Protein AF-A0A7V3U662-F1 (afdb_monomer)

Radius of gyration: 18.19 Å; Cα contacts (8 Å, |Δi|>4): 392; chains: 1; bounding box: 57×34×37 Å

Foldseek 3Di:
DFKDAWAWFWFDDCDLFNPDHTDIDTDHIDDDDQFAQFLQLLVVVCVVPVDDRAPCCVPPLQRDRQWHHPNAALVRQQVSQVVVVHGFAASRRLRCQQEPRPPALGQQGPDDDPVQADQPQDHADGRPPRCSRAHPRNRHRQAARDWAWGPDWDQPQLQDADDEASACVCDDPVNVVVSVVQCVVVVNGHDPVPDDDSDDPDGGDHGDTDTHIYYRHHPD

Mean predicted aligned error: 11.35 Å

Sequence (220 aa):
MAYVPGGEATLGYVYYTGLYGPMPYQVDDFWIDKFEVTNAEYAEFVKATGHAPAAFAEEDELNQPDQPVTGVFHEDAIAYCAWKGKRLPTEVEWEKAARGTDGRIYPWGNDEDLTRAHIKGDAPVSIAAYEGDISPYGVRGMAGNVSEWVADTRVAKGGRCVDGGADARKQTPEMMRILTELKALNGGVLPEACLPPEIDPNPHIKGEPCAYIKGNSWNG

Structure (mmCIF, N/CA/C/O backbone):
data_AF-A0A7V3U662-F1
#
_entry.id   AF-A0A7V3U662-F1
#
loop_
_atom_site.group_PDB
_atom_site.id
_atom_site.type_symbol
_atom_site.label_atom_id
_atom_site.label_alt_id
_atom_site.label_comp_id
_atom_site.label_asym_id
_atom_site.label_entity_id
_atom_site.label_seq_id
_atom_site.pdbx_PDB_ins_code
_atom_site.Cartn_x
_atom_site.Cartn_y
_atom_site.Cartn_z
_atom_site.occupancy
_atom_site.B_iso_or_equiv
_atom_site.auth_seq_id
_atom_site.auth_comp_id
_atom_site.auth_asym_id
_atom_site.auth_atom_id
_atom_site.pdbx_PDB_model_num
ATOM 1 N N . MET A 1 1 ? -8.955 1.071 -5.906 1.00 92.75 1 MET A N 1
ATOM 2 C CA . MET A 1 1 ? -8.189 -0.080 -6.422 1.00 92.75 1 MET A CA 1
ATOM 3 C C . MET A 1 1 ? -7.679 0.158 -7.841 1.00 92.75 1 MET A C 1
ATOM 5 O O . MET A 1 1 ? -8.328 0.871 -8.606 1.00 92.75 1 MET A O 1
ATOM 9 N N . ALA A 1 2 ? -6.519 -0.408 -8.161 1.00 96.75 2 ALA A N 1
ATOM 10 C CA . ALA A 1 2 ? -5.905 -0.527 -9.478 1.00 96.75 2 ALA A CA 1
ATOM 11 C C . ALA A 1 2 ? -5.928 -1.998 -9.917 1.00 96.75 2 ALA A C 1
ATOM 13 O O . ALA A 1 2 ? -5.767 -2.888 -9.082 1.00 96.75 2 ALA A O 1
ATOM 14 N N . TYR A 1 3 ? -6.158 -2.239 -11.207 1.00 98.12 3 TYR A N 1
ATOM 15 C CA . TYR A 1 3 ? -6.094 -3.575 -11.795 1.00 98.12 3 TYR A CA 1
ATOM 16 C C . TYR A 1 3 ? -4.657 -3.878 -12.204 1.00 98.12 3 TYR A C 1
ATOM 18 O O . TYR A 1 3 ? -4.037 -3.071 -12.901 1.00 98.12 3 TYR A O 1
ATOM 26 N N . VAL A 1 4 ? -4.157 -5.042 -11.800 1.00 97.62 4 VAL A N 1
ATOM 27 C CA . VAL A 1 4 ? -2.859 -5.561 -12.222 1.00 97.62 4 VAL A CA 1
ATOM 28 C C . VAL A 1 4 ? -3.107 -6.836 -13.026 1.00 97.62 4 VAL A C 1
ATOM 30 O O . VAL A 1 4 ? -3.662 -7.794 -12.479 1.00 97.62 4 VAL A O 1
ATOM 33 N N . PRO A 1 5 ? -2.722 -6.869 -14.315 1.00 98.00 5 PRO A N 1
ATOM 34 C CA . PRO A 1 5 ? -2.904 -8.057 -15.129 1.00 98.00 5 PRO A CA 1
ATOM 35 C C . PRO A 1 5 ? -2.047 -9.208 -14.599 1.00 98.00 5 PRO A C 1
ATOM 37 O O . PRO A 1 5 ? -0.902 -9.014 -14.173 1.00 98.00 5 PRO A O 1
ATOM 40 N N . GLY A 1 6 ? -2.597 -10.413 -14.667 1.00 93.06 6 GLY A N 1
ATOM 41 C CA . GLY A 1 6 ? -1.923 -11.658 -14.344 1.00 93.06 6 GLY A CA 1
ATOM 42 C C . GLY A 1 6 ? -0.743 -11.950 -15.271 1.00 93.06 6 GLY A C 1
ATOM 43 O O . GLY A 1 6 ? -0.365 -11.157 -16.137 1.00 93.06 6 GLY A O 1
ATOM 44 N N . GLY A 1 7 ? -0.095 -13.084 -15.045 1.00 91.56 7 GLY A N 1
ATOM 45 C CA . GLY A 1 7 ? 1.097 -13.516 -15.767 1.00 91.56 7 GLY A CA 1
ATOM 46 C C . GLY A 1 7 ? 2.383 -13.260 -14.988 1.00 91.56 7 GLY A C 1
ATOM 47 O O . GLY A 1 7 ? 2.383 -13.220 -13.754 1.00 91.56 7 GLY A O 1
ATOM 48 N N . GLU A 1 8 ? 3.476 -13.053 -15.718 1.00 88.94 8 GLU A N 1
ATOM 49 C CA . GLU A 1 8 ? 4.829 -12.994 -15.162 1.00 88.94 8 GLU A CA 1
ATOM 50 C C . GLU A 1 8 ? 4.971 -11.958 -14.042 1.00 88.94 8 GLU A C 1
ATOM 52 O O . GLU A 1 8 ? 4.442 -10.845 -14.104 1.00 88.94 8 GLU A O 1
ATOM 57 N N . ALA A 1 9 ? 5.694 -12.360 -13.004 1.00 80.50 9 ALA A N 1
ATOM 58 C CA . ALA A 1 9 ? 6.105 -11.535 -11.886 1.00 80.50 9 ALA A CA 1
ATOM 59 C C . ALA A 1 9 ? 7.538 -11.912 -11.509 1.00 80.50 9 ALA A C 1
ATOM 61 O O . ALA A 1 9 ? 7.939 -13.068 -11.646 1.00 80.50 9 ALA A O 1
ATOM 62 N N . THR A 1 10 ? 8.297 -10.948 -11.009 1.00 73.62 10 THR A N 1
ATOM 63 C CA . THR A 1 10 ? 9.640 -11.199 -10.489 1.00 73.62 10 THR A CA 1
ATOM 64 C C . THR A 1 10 ?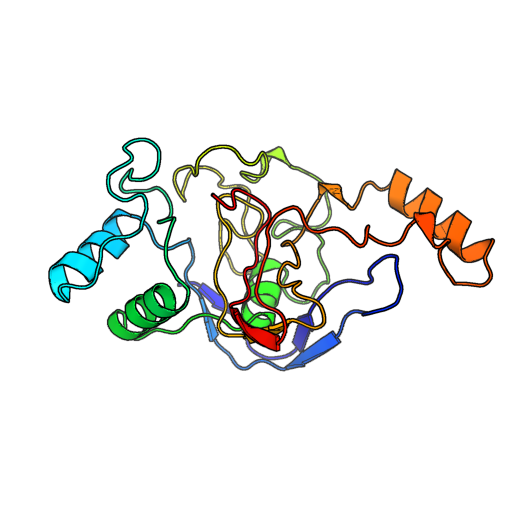 9.689 -10.692 -9.065 1.00 73.62 10 THR A C 1
ATOM 66 O O . THR A 1 10 ? 9.371 -9.530 -8.826 1.00 73.62 10 THR A O 1
ATOM 69 N N . LEU A 1 11 ? 10.080 -11.566 -8.139 1.00 71.06 11 LEU A N 1
ATOM 70 C CA . LEU A 1 11 ? 10.349 -11.180 -6.764 1.00 71.06 11 LEU A CA 1
ATOM 71 C C . LEU A 1 11 ? 11.844 -10.957 -6.565 1.00 71.06 11 LEU A C 1
ATOM 73 O O . LEU A 1 11 ? 12.667 -11.815 -6.907 1.00 71.06 11 LEU A O 1
ATOM 77 N N . GLY A 1 12 ? 12.169 -9.827 -5.950 1.00 62.44 12 GLY A N 1
ATOM 78 C CA . GLY A 1 12 ? 13.522 -9.444 -5.620 1.00 62.44 12 GLY A CA 1
ATOM 79 C C . GLY A 1 12 ? 14.302 -8.900 -6.812 1.00 62.44 12 GLY A C 1
ATOM 80 O O . GLY A 1 12 ? 13.859 -8.807 -7.960 1.00 62.44 12 GLY A O 1
ATOM 81 N N . TYR A 1 13 ? 15.534 -8.523 -6.513 1.00 54.56 13 TYR A N 1
ATOM 82 C CA . TYR A 1 13 ? 16.522 -8.101 -7.490 1.00 54.56 13 TYR A CA 1
ATOM 83 C C . TYR A 1 13 ? 17.809 -8.884 -7.254 1.00 54.56 13 TYR A C 1
ATOM 85 O O . TYR A 1 13 ? 17.963 -9.533 -6.219 1.00 54.56 13 TYR A O 1
ATOM 93 N N . VAL A 1 14 ? 18.751 -8.836 -8.199 1.00 43.09 14 VAL A N 1
ATOM 94 C CA . VAL A 1 14 ? 20.079 -9.417 -7.973 1.00 43.09 14 VAL A CA 1
ATOM 95 C C . VAL A 1 14 ? 20.754 -8.634 -6.845 1.00 43.09 14 VAL A C 1
ATOM 97 O O . VAL A 1 14 ? 21.341 -7.578 -7.071 1.00 43.09 14 VAL A O 1
ATOM 100 N N . TYR A 1 15 ? 20.666 -9.149 -5.619 1.00 39.31 15 TYR A N 1
ATOM 101 C CA . TYR A 1 15 ? 21.423 -8.626 -4.493 1.00 39.31 15 TYR A CA 1
ATOM 102 C C . TYR A 1 15 ? 22.916 -8.893 -4.703 1.00 39.31 15 TYR A C 1
ATOM 104 O O . TYR A 1 15 ? 23.334 -9.953 -5.182 1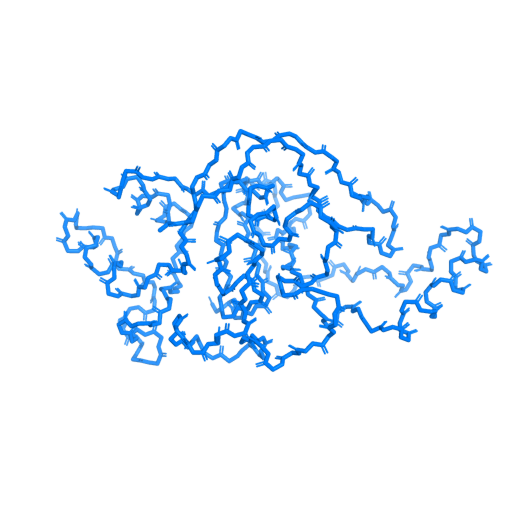.00 39.31 15 TYR A O 1
ATOM 112 N N . TYR A 1 16 ? 23.728 -7.939 -4.255 1.00 34.41 16 TYR A N 1
ATOM 113 C CA . TYR A 1 16 ? 25.189 -7.984 -4.217 1.00 34.41 16 TYR A CA 1
ATOM 114 C C . TYR A 1 16 ? 25.765 -9.310 -3.683 1.00 34.41 16 TYR A C 1
ATOM 116 O O . TYR A 1 16 ? 26.796 -9.774 -4.165 1.00 34.41 16 TYR A O 1
ATOM 124 N N . THR A 1 17 ? 25.069 -9.986 -2.767 1.00 36.56 17 THR A N 1
ATOM 125 C CA . THR A 1 17 ? 25.530 -11.230 -2.135 1.00 36.56 17 THR A CA 1
ATOM 126 C C . THR A 1 17 ? 25.358 -12.490 -2.989 1.00 36.56 17 THR A C 1
ATOM 128 O O . THR A 1 17 ? 25.899 -13.531 -2.628 1.00 36.56 17 THR A O 1
ATOM 131 N N . GLY A 1 18 ? 24.613 -12.443 -4.104 1.00 36.09 18 GLY A N 1
ATOM 132 C CA . GLY A 1 18 ? 24.331 -13.628 -4.929 1.00 36.09 18 GLY A CA 1
ATOM 133 C C . GLY A 1 18 ? 23.537 -14.735 -4.217 1.00 36.09 18 GLY A C 1
ATOM 134 O O . GLY A 1 18 ? 23.406 -15.823 -4.768 1.00 36.09 18 GLY A O 1
ATOM 135 N N . LEU A 1 19 ? 23.016 -14.475 -3.010 1.00 37.44 19 LEU A N 1
ATOM 136 C CA . LEU A 1 19 ? 22.290 -15.464 -2.205 1.00 37.44 19 LEU A CA 1
ATOM 137 C C . LEU A 1 19 ? 20.841 -15.662 -2.671 1.00 37.44 19 LEU A C 1
ATOM 139 O O . LEU A 1 19 ? 20.316 -16.761 -2.532 1.00 37.44 19 LEU A O 1
ATOM 143 N N . TYR A 1 20 ? 20.222 -14.634 -3.260 1.00 43.25 20 TYR A N 1
ATOM 144 C CA . TYR A 1 20 ? 18.891 -14.704 -3.865 1.00 43.25 20 TYR A CA 1
ATOM 145 C C . TYR A 1 20 ? 18.885 -13.826 -5.124 1.00 43.25 20 TYR A C 1
ATOM 147 O O . TYR A 1 20 ? 19.119 -12.620 -5.050 1.00 43.25 20 TYR A O 1
ATOM 155 N N . GLY A 1 21 ? 18.731 -14.453 -6.291 1.00 51.16 21 GLY A N 1
ATOM 156 C CA . GLY A 1 21 ? 18.521 -13.760 -7.565 1.00 51.16 21 GLY A CA 1
ATOM 157 C C . GLY A 1 21 ? 17.036 -13.462 -7.798 1.00 51.16 21 GLY A C 1
ATOM 158 O O . GLY A 1 21 ? 16.209 -13.928 -7.014 1.00 51.16 21 GLY A O 1
ATOM 159 N N . PRO A 1 22 ? 16.687 -12.726 -8.871 1.00 63.91 22 PRO A N 1
ATOM 160 C CA . PRO A 1 22 ? 15.299 -12.515 -9.266 1.00 63.91 22 PRO A CA 1
ATOM 161 C C . PRO A 1 22 ? 14.600 -13.867 -9.390 1.00 63.91 22 PRO A C 1
ATOM 163 O O . PRO A 1 22 ? 15.023 -14.728 -10.166 1.00 63.91 22 PRO A O 1
ATOM 166 N N . MET A 1 23 ? 13.559 -14.061 -8.587 1.00 63.59 23 MET A N 1
ATOM 167 C CA . MET A 1 23 ? 12.791 -15.297 -8.578 1.00 63.59 23 MET A CA 1
ATOM 168 C C . MET A 1 23 ? 11.559 -15.109 -9.464 1.00 63.59 23 MET A C 1
ATOM 170 O O . MET A 1 23 ? 10.747 -14.226 -9.178 1.00 63.59 23 MET A O 1
ATOM 174 N N . PRO A 1 24 ? 11.417 -15.886 -10.552 1.00 76.44 24 PRO A N 1
ATOM 175 C CA . PRO A 1 24 ? 10.262 -15.782 -11.427 1.00 76.44 24 PRO A CA 1
ATOM 176 C C . PRO A 1 24 ? 9.039 -16.435 -10.778 1.00 76.44 24 PRO A C 1
ATOM 178 O O . PRO A 1 24 ? 9.114 -17.539 -10.238 1.00 76.44 24 PRO A O 1
ATOM 181 N N . TYR A 1 25 ? 7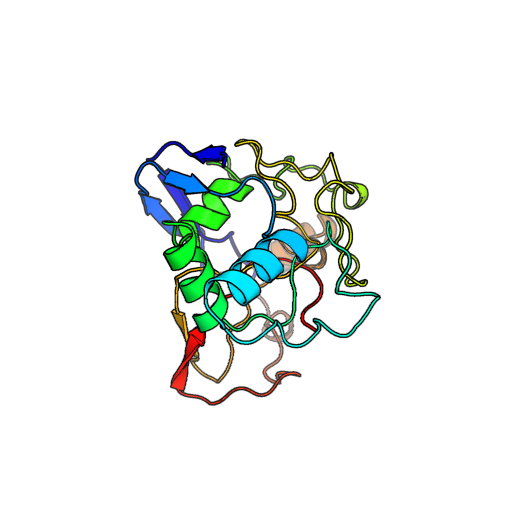.898 -15.771 -10.900 1.00 80.50 25 TYR A N 1
ATOM 182 C CA . TYR A 1 25 ? 6.592 -16.235 -10.453 1.00 80.50 25 TYR A CA 1
ATOM 183 C C . TYR A 1 25 ? 5.543 -16.008 -11.545 1.00 80.50 25 TYR A C 1
ATOM 185 O O . TYR A 1 25 ? 5.736 -15.243 -12.492 1.00 80.50 25 TYR A O 1
ATOM 193 N N . GLN A 1 26 ? 4.408 -16.682 -11.390 1.00 84.56 26 GLN A N 1
ATOM 194 C CA . GLN A 1 26 ? 3.176 -16.396 -12.114 1.00 84.56 26 GLN A CA 1
ATOM 195 C C . GLN A 1 26 ? 2.132 -16.001 -11.078 1.00 84.56 26 GLN A C 1
ATOM 197 O O . GLN A 1 26 ? 1.988 -16.689 -10.067 1.00 84.56 26 GLN A O 1
ATOM 202 N N . VAL A 1 27 ? 1.434 -14.900 -11.323 1.00 86.12 27 VAL A N 1
ATOM 203 C CA . VAL A 1 27 ? 0.310 -14.457 -10.490 1.00 86.12 27 VAL A CA 1
ATOM 204 C C . VAL A 1 27 ? -0.940 -14.351 -11.350 1.00 86.12 27 VAL A C 1
ATOM 206 O O . VAL A 1 27 ? -0.845 -14.040 -12.539 1.00 86.12 27 VAL A O 1
ATOM 209 N N . ASP A 1 28 ? -2.103 -14.601 -10.762 1.00 94.06 28 ASP A N 1
ATOM 210 C CA . ASP A 1 28 ? -3.382 -14.352 -11.425 1.00 94.06 28 ASP A CA 1
ATOM 211 C C . ASP A 1 28 ? -3.640 -12.845 -11.572 1.00 94.06 28 ASP A C 1
ATOM 213 O O . ASP A 1 28 ? -2.893 -12.007 -11.065 1.00 94.06 28 ASP A O 1
ATOM 217 N N . ASP A 1 29 ? -4.707 -12.494 -12.284 1.00 97.00 29 ASP A N 1
ATOM 218 C CA . ASP A 1 29 ? -5.256 -11.142 -12.249 1.00 97.00 29 ASP A CA 1
ATOM 219 C C . ASP A 1 29 ? -5.636 -10.754 -10.816 1.00 97.00 29 ASP A C 1
ATOM 221 O O . ASP A 1 29 ? -6.314 -11.511 -10.115 1.00 97.00 29 ASP A O 1
ATOM 225 N N . PHE A 1 30 ? -5.276 -9.544 -10.394 1.00 97.12 30 PHE A N 1
ATOM 226 C CA . PHE A 1 30 ? -5.668 -9.050 -9.079 1.00 97.12 30 PHE A CA 1
ATOM 227 C C . PHE A 1 30 ? -5.942 -7.549 -9.072 1.00 97.12 30 PHE A C 1
ATOM 229 O O . PHE A 1 30 ? -5.618 -6.799 -9.996 1.00 97.12 30 PHE A O 1
ATOM 236 N N . TRP A 1 31 ? -6.583 -7.121 -7.990 1.00 98.31 31 TRP A N 1
ATOM 237 C CA . TRP A 1 31 ? -6.788 -5.720 -7.667 1.00 98.31 31 TRP A CA 1
ATOM 238 C C . TRP A 1 31 ? -6.021 -5.397 -6.392 1.00 98.31 31 TRP A C 1
ATOM 240 O O . TRP A 1 31 ? -6.054 -6.172 -5.439 1.00 98.31 31 TRP A O 1
ATOM 250 N N . ILE A 1 32 ? -5.373 -4.241 -6.371 1.00 97.50 32 ILE A N 1
ATOM 251 C CA . ILE A 1 32 ? -4.696 -3.693 -5.192 1.00 97.50 32 ILE A CA 1
ATOM 252 C C . ILE A 1 32 ? -5.214 -2.280 -4.936 1.00 97.50 32 ILE A C 1
ATOM 254 O O . ILE A 1 32 ? -5.695 -1.622 -5.864 1.00 97.50 32 ILE A O 1
ATOM 258 N N . ASP A 1 33 ? -5.203 -1.800 -3.695 1.00 97.50 33 ASP A N 1
ATOM 259 C CA . ASP A 1 33 ? -5.577 -0.410 -3.436 1.00 97.50 33 ASP A CA 1
ATOM 260 C C . ASP A 1 33 ? -4.610 0.567 -4.117 1.00 97.50 33 ASP A C 1
ATOM 262 O O . ASP A 1 33 ? -3.476 0.233 -4.431 1.00 97.50 33 ASP A O 1
ATOM 266 N N . LYS A 1 34 ? -5.118 1.754 -4.478 1.00 96.56 34 LYS A N 1
ATOM 267 C CA . LYS A 1 34 ? -4.301 2.766 -5.181 1.00 96.56 34 LYS A CA 1
ATOM 268 C C . LYS A 1 34 ? -3.387 3.537 -4.232 1.00 96.56 34 LYS A C 1
ATOM 270 O O . LYS A 1 34 ? -2.468 4.192 -4.707 1.00 96.56 34 LYS A O 1
ATOM 275 N N . PHE A 1 35 ? -3.727 3.500 -2.956 1.00 96.44 35 PHE A N 1
ATOM 276 C CA . PHE A 1 35 ? -3.127 4.223 -1.854 1.00 96.44 35 PHE A CA 1
ATOM 277 C C . PHE A 1 35 ? -3.154 3.299 -0.644 1.00 96.44 35 PHE A C 1
ATOM 279 O O 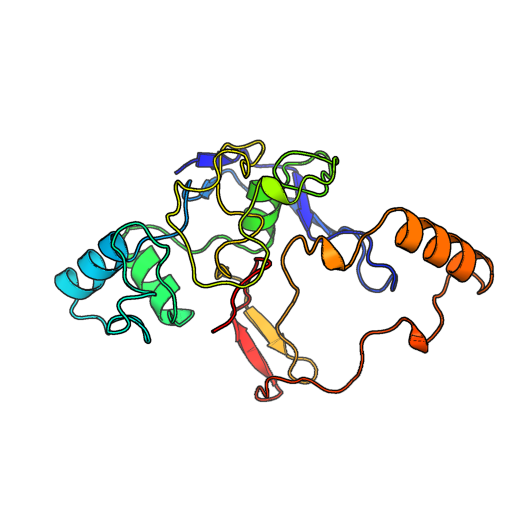. PHE A 1 35 ? -3.971 2.372 -0.594 1.00 96.44 35 PHE A O 1
ATOM 286 N N . GLU A 1 36 ? -2.308 3.597 0.325 1.00 95.88 36 GLU A N 1
ATOM 287 C CA . GLU A 1 36 ? -2.357 3.014 1.653 1.00 95.88 36 GLU A CA 1
ATOM 288 C C . GLU A 1 36 ? -3.707 3.316 2.330 1.00 95.88 36 GLU A C 1
ATOM 290 O O . GLU A 1 36 ? -4.366 4.320 2.039 1.00 95.88 36 GLU A O 1
ATOM 295 N N . VAL A 1 37 ? -4.119 2.441 3.251 1.00 97.56 37 VAL A N 1
ATOM 296 C CA . VAL A 1 37 ? -5.334 2.644 4.053 1.00 97.56 37 VAL A CA 1
ATOM 297 C C . VAL A 1 37 ? -5.144 3.866 4.941 1.00 97.56 37 VAL A C 1
ATOM 299 O O . VAL A 1 37 ? -4.151 3.948 5.664 1.00 97.56 37 VAL A O 1
ATOM 302 N N . THR A 1 38 ? -6.095 4.797 4.929 1.00 98.25 38 THR A N 1
ATOM 303 C CA . THR A 1 38 ? -5.971 6.017 5.737 1.00 98.25 38 THR A CA 1
ATOM 304 C C . THR A 1 38 ? -6.468 5.841 7.168 1.00 98.25 38 THR A C 1
ATOM 306 O O . THR A 1 38 ? -7.276 4.955 7.469 1.00 98.25 38 THR A O 1
ATOM 309 N N . ASN A 1 39 ? -6.059 6.751 8.054 1.00 98.12 39 ASN A N 1
ATOM 310 C CA . ASN A 1 39 ? -6.611 6.842 9.408 1.00 98.12 39 ASN A CA 1
ATOM 311 C C . ASN A 1 39 ? -8.138 6.987 9.408 1.00 98.12 39 ASN A C 1
ATOM 313 O O . ASN A 1 39 ? -8.820 6.333 10.198 1.00 98.12 39 ASN A O 1
ATOM 317 N N . ALA A 1 40 ? -8.704 7.788 8.495 1.00 98.44 40 ALA A N 1
ATOM 318 C CA . ALA A 1 40 ? -10.156 7.931 8.385 1.00 98.44 40 ALA A CA 1
ATOM 319 C C . ALA A 1 40 ? -10.840 6.604 8.025 1.00 98.44 40 ALA A C 1
ATOM 321 O O . ALA A 1 40 ? -11.843 6.236 8.637 1.00 98.44 40 ALA A O 1
ATOM 322 N N . GLU A 1 41 ? -10.287 5.861 7.065 1.00 98.50 41 GLU A N 1
ATOM 323 C CA . GLU A 1 41 ? -10.832 4.570 6.647 1.00 98.50 41 GLU A CA 1
ATOM 324 C C . GLU A 1 41 ? -10.712 3.506 7.745 1.00 98.50 41 GLU A C 1
ATOM 326 O O . GLU A 1 41 ? -11.635 2.709 7.939 1.00 98.50 41 GLU A O 1
ATOM 331 N N . TYR A 1 42 ? -9.596 3.482 8.477 1.00 98.06 42 TYR A N 1
ATOM 332 C CA . TYR A 1 42 ? -9.409 2.567 9.602 1.00 98.06 42 TYR A CA 1
ATOM 333 C C . TYR A 1 42 ? -10.316 2.930 10.791 1.00 98.06 42 TYR A C 1
ATOM 335 O O . TYR A 1 42 ? -10.882 2.048 11.438 1.00 98.06 42 TYR A O 1
ATOM 343 N N . ALA A 1 43 ? -10.564 4.219 11.036 1.00 98.06 43 ALA A N 1
ATOM 344 C CA . ALA A 1 43 ? -11.519 4.669 12.048 1.00 98.06 43 ALA A CA 1
ATOM 345 C C . ALA A 1 43 ? -12.962 4.225 11.736 1.00 98.06 43 ALA A C 1
ATOM 347 O O . ALA A 1 43 ? -13.718 3.888 12.653 1.00 98.06 43 ALA A O 1
ATOM 348 N N . GLU A 1 44 ? -13.360 4.165 10.457 1.00 98.62 44 GLU A N 1
ATOM 349 C CA . GLU A 1 44 ? -14.648 3.574 10.063 1.00 98.62 44 GLU A CA 1
ATOM 350 C C . GLU A 1 44 ? -14.737 2.094 10.444 1.00 98.62 44 GLU A C 1
ATOM 352 O O . GLU A 1 44 ? -15.773 1.656 10.946 1.00 98.62 44 GLU A O 1
ATOM 357 N N . PHE A 1 45 ? -13.658 1.337 10.221 1.00 98.50 45 PHE A N 1
ATOM 358 C CA . PHE A 1 45 ? -13.567 -0.071 10.600 1.00 98.50 45 PHE A CA 1
ATOM 359 C C . PHE A 1 45 ? -13.735 -0.241 12.110 1.00 98.50 45 PHE A C 1
ATOM 361 O O . PHE A 1 45 ? -14.645 -0.951 12.536 1.00 98.50 45 PHE A O 1
ATOM 368 N N . VAL A 1 46 ? -12.936 0.473 12.907 1.00 98.31 46 VAL A N 1
ATOM 369 C CA . VAL A 1 46 ? -13.002 0.467 14.379 1.00 98.31 46 VAL A CA 1
ATOM 370 C C . VAL A 1 46 ? -14.419 0.770 14.861 1.00 98.31 46 VAL A C 1
ATOM 372 O O . VAL A 1 46 ? -14.991 0.030 15.662 1.00 98.31 46 VAL A O 1
ATOM 375 N N . LYS A 1 47 ? -15.040 1.820 14.315 1.00 98.44 47 LYS A N 1
ATOM 376 C CA . LYS A 1 47 ? -16.405 2.219 14.672 1.00 98.44 47 LYS A CA 1
ATOM 377 C C . LYS A 1 47 ? -17.451 1.167 14.293 1.00 98.44 47 LYS A C 1
ATOM 379 O O . LYS A 1 47 ? -18.426 0.996 15.023 1.00 98.44 47 LYS A O 1
ATOM 384 N N . ALA A 1 48 ? -17.296 0.509 13.146 1.00 98.50 48 ALA A N 1
ATOM 385 C CA . ALA A 1 48 ? -18.270 -0.449 12.631 1.00 98.50 48 ALA A CA 1
ATOM 386 C C . ALA A 1 48 ? -18.200 -1.814 13.329 1.00 98.50 48 ALA A C 1
ATOM 388 O O . ALA A 1 48 ? -19.222 -2.491 13.437 1.00 98.50 48 ALA A O 1
ATOM 389 N N . THR A 1 49 ? -17.013 -2.230 13.772 1.00 98.06 49 THR A N 1
ATOM 390 C CA . THR A 1 49 ? -16.768 -3.590 14.278 1.00 98.06 49 THR A CA 1
ATOM 391 C C . THR A 1 49 ? -16.501 -3.643 15.780 1.00 98.06 49 THR A C 1
ATOM 393 O O . THR A 1 49 ? -16.638 -4.708 16.378 1.00 98.06 49 THR A O 1
ATOM 396 N N . GLY A 1 50 ? -16.143 -2.514 16.400 1.00 97.62 50 GLY A N 1
ATOM 397 C CA . GLY A 1 50 ? -15.644 -2.479 17.774 1.00 97.62 50 GLY A CA 1
ATOM 398 C C . GLY A 1 50 ? -14.217 -3.021 17.916 1.00 97.62 50 GLY A C 1
ATOM 399 O O . GLY A 1 50 ? -13.814 -3.350 19.030 1.00 97.62 50 GLY A O 1
ATOM 400 N N . HIS A 1 51 ? -13.475 -3.150 16.808 1.00 96.12 51 HIS A N 1
ATOM 401 C CA . HIS A 1 51 ? -12.066 -3.554 16.815 1.00 96.12 51 HIS A CA 1
ATOM 402 C C . HIS A 1 51 ? -11.193 -2.537 17.558 1.00 96.12 51 HIS A C 1
ATOM 404 O O . HIS A 1 51 ? -11.573 -1.376 17.704 1.00 96.12 51 HIS A O 1
ATOM 410 N N . ALA A 1 52 ? -10.019 -2.962 18.028 1.00 90.12 52 ALA A N 1
ATOM 411 C CA . ALA A 1 52 ? -9.092 -2.058 18.698 1.00 90.12 52 ALA A CA 1
ATOM 412 C C . ALA A 1 52 ? -8.599 -0.954 17.736 1.00 90.12 52 ALA A C 1
ATOM 414 O O . ALA A 1 52 ? -8.354 -1.232 16.556 1.00 90.12 52 ALA A O 1
ATOM 415 N N . PRO A 1 53 ? -8.450 0.297 18.210 1.00 88.25 53 PRO A N 1
ATOM 416 C CA . PRO A 1 53 ? -7.800 1.336 17.423 1.00 88.25 53 PRO A CA 1
ATOM 417 C C . PRO A 1 53 ? -6.330 0.981 17.168 1.00 88.25 53 PRO A C 1
ATOM 419 O O . PRO A 1 53 ? -5.745 0.162 17.878 1.00 88.25 53 PRO A O 1
ATOM 422 N N . ALA A 1 54 ? -5.738 1.611 16.155 1.00 86.88 54 ALA A N 1
ATOM 423 C CA . ALA A 1 54 ? -4.310 1.482 15.892 1.00 86.88 54 ALA A CA 1
ATOM 424 C C . ALA A 1 54 ? -3.487 2.045 17.066 1.00 86.88 54 ALA A C 1
ATOM 426 O O . ALA A 1 54 ? -3.958 2.934 17.782 1.00 86.88 54 ALA A O 1
ATOM 427 N N . ALA A 1 55 ? -2.263 1.547 17.262 1.00 81.19 55 ALA A N 1
ATOM 428 C CA . ALA A 1 55 ? -1.449 1.870 18.438 1.00 81.19 55 ALA A CA 1
ATOM 429 C C . ALA A 1 55 ? -1.198 3.378 18.617 1.00 81.19 55 ALA A C 1
ATOM 431 O O . ALA A 1 55 ? -1.122 3.854 19.748 1.00 81.19 55 ALA A O 1
ATOM 432 N N . PHE A 1 56 ? -1.131 4.122 17.510 1.00 84.31 56 PHE A N 1
ATOM 433 C CA . PHE A 1 56 ? -0.829 5.555 17.483 1.00 84.31 56 PHE A CA 1
ATOM 434 C C . PHE A 1 56 ? -2.061 6.438 17.216 1.00 84.31 56 PHE A C 1
ATOM 436 O O . PHE A 1 56 ? -1.929 7.603 16.856 1.00 84.31 56 PHE A O 1
ATOM 443 N N . ALA A 1 57 ? -3.278 5.917 17.411 1.00 86.12 57 ALA A N 1
ATOM 444 C CA . ALA A 1 57 ? -4.516 6.657 17.141 1.00 86.12 57 ALA A CA 1
ATOM 445 C C . ALA A 1 57 ? -4.726 7.902 18.032 1.00 86.12 57 ALA A C 1
ATOM 447 O O . ALA A 1 57 ? -5.552 8.751 17.716 1.00 86.12 57 ALA A O 1
ATOM 448 N N . GLU A 1 58 ? -3.992 8.037 19.136 1.00 88.94 58 GLU A N 1
ATOM 449 C CA . GLU A 1 58 ? -4.054 9.221 20.009 1.00 88.94 58 GLU A CA 1
ATOM 450 C C . GLU A 1 58 ? -2.921 10.227 19.723 1.00 88.94 58 GLU A C 1
ATOM 452 O O . GLU A 1 58 ? -2.822 11.260 20.384 1.00 88.94 58 GLU A O 1
ATOM 457 N N . GLU A 1 59 ? -2.046 9.935 18.755 1.00 89.56 59 GLU A N 1
ATOM 458 C CA . GLU A 1 59 ? -0.936 10.806 18.378 1.00 89.56 59 GLU A CA 1
ATOM 459 C C . GLU A 1 59 ? -1.349 11.695 17.203 1.00 89.56 59 GLU A C 1
ATOM 461 O O . GLU A 1 59 ? -1.407 11.250 16.058 1.00 89.56 59 GLU A O 1
ATOM 466 N N . ASP A 1 60 ? -1.621 12.975 17.478 1.00 90.31 60 ASP A N 1
ATOM 467 C CA . ASP A 1 60 ? -2.099 13.935 16.470 1.00 90.31 60 ASP A CA 1
ATOM 468 C C . ASP A 1 60 ? -1.201 13.993 15.217 1.00 90.31 60 ASP A C 1
ATOM 470 O O . ASP A 1 60 ? -1.702 14.158 14.105 1.00 90.31 60 ASP A O 1
ATOM 474 N N . GLU A 1 61 ? 0.118 13.840 15.369 1.00 89.38 61 GLU A N 1
ATOM 475 C CA . GLU A 1 61 ? 1.078 13.864 14.252 1.00 89.38 61 GLU A CA 1
ATOM 476 C C . GLU A 1 61 ? 0.979 12.630 13.333 1.00 89.38 61 GLU A C 1
ATOM 478 O O . GLU A 1 61 ? 1.390 12.706 12.172 1.00 89.38 61 GLU A O 1
ATOM 483 N N . LEU A 1 62 ? 0.414 11.523 13.830 1.00 88.38 62 LEU A N 1
ATOM 484 C CA . LEU A 1 62 ? 0.295 10.234 13.138 1.00 88.38 62 LEU A CA 1
ATOM 485 C C . LEU A 1 62 ? -1.154 9.860 12.783 1.00 88.38 62 LEU A C 1
ATOM 487 O O . LEU A 1 62 ? -1.370 8.894 12.051 1.00 88.38 62 LEU A O 1
ATOM 491 N N . ASN A 1 63 ? -2.143 10.608 13.283 1.00 93.94 63 ASN A N 1
ATOM 492 C CA . ASN A 1 63 ? -3.566 10.296 13.135 1.00 93.94 63 ASN A CA 1
ATOM 493 C C . ASN A 1 63 ? -4.353 11.321 12.286 1.00 93.94 63 ASN A C 1
ATOM 495 O O . ASN A 1 63 ? -5.561 11.502 12.467 1.00 93.94 63 ASN A O 1
ATOM 499 N N . GLN A 1 64 ? -3.709 12.022 11.343 1.00 97.44 64 GLN A N 1
ATOM 500 C CA . GLN A 1 64 ? -4.451 12.896 10.425 1.00 97.44 64 GLN A CA 1
ATOM 501 C C . GLN A 1 64 ? -5.304 12.063 9.449 1.00 97.44 64 GLN A C 1
ATOM 503 O O . GLN A 1 64 ? -4.845 11.017 8.983 1.00 97.44 64 GLN A O 1
ATOM 508 N N . PRO A 1 65 ? -6.528 12.505 9.087 1.00 97.81 65 PRO A N 1
ATOM 509 C CA . PRO A 1 65 ? -7.492 11.686 8.341 1.00 97.81 65 PRO A CA 1
ATOM 510 C C . PRO A 1 65 ? -7.009 11.125 6.998 1.00 97.81 65 PRO A C 1
ATOM 512 O O . PRO A 1 65 ? -7.487 10.072 6.579 1.00 97.81 65 PRO A O 1
ATOM 515 N N . ASP A 1 66 ? -6.115 11.832 6.308 1.00 97.31 66 ASP A N 1
ATOM 516 C CA . ASP A 1 66 ? -5.587 11.486 4.986 1.00 97.31 66 ASP A CA 1
ATOM 517 C C . ASP A 1 66 ? -4.153 10.930 5.020 1.00 97.31 66 ASP A C 1
ATOM 519 O O . ASP A 1 66 ? -3.603 10.592 3.971 1.00 97.31 66 ASP A O 1
ATOM 523 N N . GLN A 1 67 ? -3.552 10.808 6.205 1.00 96.31 67 GLN A N 1
ATOM 524 C CA . GLN A 1 67 ? -2.330 10.031 6.399 1.00 96.31 67 GLN A CA 1
ATOM 525 C C . GLN A 1 67 ? -2.647 8.530 6.362 1.00 96.31 67 GLN A C 1
ATOM 527 O O . G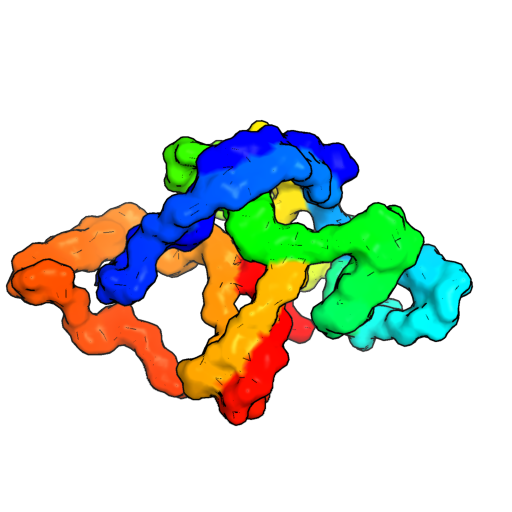LN A 1 67 ? -3.759 8.125 6.734 1.00 96.31 67 GLN A O 1
ATOM 532 N N . PRO A 1 68 ? -1.682 7.694 5.943 1.00 95.75 68 PRO A N 1
ATOM 533 C CA . PRO A 1 68 ? -1.792 6.257 6.125 1.00 95.75 68 PRO A CA 1
ATOM 534 C C . PRO A 1 68 ? -1.888 5.919 7.616 1.00 95.75 68 PRO A C 1
ATOM 536 O O . PRO A 1 68 ? -1.215 6.535 8.445 1.00 95.75 68 PRO A O 1
ATOM 539 N N . VAL A 1 69 ? -2.696 4.917 7.949 1.00 94.38 69 VAL A N 1
ATOM 540 C CA . VAL A 1 69 ? -2.754 4.398 9.316 1.00 94.38 69 VAL A CA 1
ATOM 541 C C . VAL A 1 69 ? -1.453 3.669 9.665 1.00 94.38 69 VAL A C 1
ATOM 543 O O . VAL A 1 69 ? -0.956 2.852 8.889 1.00 94.38 69 VAL A O 1
ATOM 546 N N . THR A 1 70 ? -0.901 3.947 10.845 1.00 87.06 70 THR A N 1
ATOM 547 C CA . THR A 1 70 ? 0.315 3.309 11.374 1.00 87.06 70 THR A CA 1
ATOM 548 C C . THR A 1 70 ? 0.067 2.656 12.731 1.00 87.06 70 THR A C 1
ATOM 550 O O . THR A 1 70 ? -0.970 2.866 13.354 1.00 87.06 70 THR A O 1
ATOM 553 N N . GLY A 1 71 ? 0.994 1.809 13.195 1.00 80.81 71 GLY A N 1
ATOM 554 C CA . GLY A 1 71 ? 0.819 1.081 14.459 1.00 80.81 71 GLY A CA 1
ATOM 555 C C . GLY A 1 71 ? -0.275 0.007 14.393 1.00 80.81 71 GLY A C 1
ATOM 556 O O . GLY A 1 71 ? -0.956 -0.254 15.383 1.00 80.81 71 GLY A O 1
ATOM 557 N N . VAL A 1 72 ? -0.478 -0.577 13.210 1.00 81.75 72 VAL A N 1
ATOM 558 C CA . VAL A 1 72 ? -1.441 -1.655 12.950 1.00 81.75 72 VAL A CA 1
ATOM 559 C C . VAL A 1 72 ? -0.697 -2.987 12.959 1.00 81.75 72 VAL A C 1
ATOM 561 O O . VAL A 1 72 ? 0.293 -3.137 12.238 1.00 81.75 72 VAL A O 1
ATOM 564 N N . PHE A 1 73 ? -1.160 -3.962 13.746 1.00 81.00 73 PHE A N 1
ATOM 565 C CA . PHE A 1 73 ? -0.591 -5.312 13.728 1.00 81.00 73 PHE A CA 1
ATOM 566 C C . PHE A 1 73 ? -1.028 -6.075 12.469 1.00 81.00 73 PHE A C 1
ATOM 568 O O . PHE A 1 73 ? -2.030 -5.746 11.833 1.00 81.00 73 PHE A O 1
ATOM 575 N N . HIS A 1 74 ? -0.290 -7.117 12.083 1.00 81.31 74 HIS A N 1
ATOM 576 C CA . HIS A 1 74 ? -0.594 -7.880 10.865 1.00 81.31 74 HIS A CA 1
ATOM 577 C C . HIS A 1 74 ? -2.002 -8.478 10.879 1.00 81.31 74 HIS A C 1
ATOM 579 O O . HIS A 1 74 ? -2.735 -8.397 9.893 1.00 81.31 74 HIS A O 1
ATOM 585 N N . GLU A 1 75 ? -2.411 -9.017 12.024 1.00 81.62 75 GLU A N 1
ATOM 586 C CA . GLU A 1 75 ? -3.731 -9.599 12.232 1.00 81.62 75 GLU A CA 1
ATOM 587 C C . GLU A 1 75 ? -4.842 -8.548 12.104 1.00 81.62 75 GLU A C 1
ATOM 589 O O . GLU A 1 75 ? -5.915 -8.843 11.571 1.00 81.62 75 GLU A O 1
ATOM 594 N N . ASP A 1 76 ? -4.573 -7.309 12.520 1.00 85.12 76 ASP A N 1
ATOM 595 C CA . ASP A 1 76 ? -5.498 -6.185 12.383 1.00 85.12 76 ASP A CA 1
ATOM 596 C C . ASP A 1 76 ? -5.639 -5.759 10.919 1.00 85.12 76 ASP A C 1
ATOM 598 O O . ASP A 1 76 ? -6.748 -5.509 10.443 1.00 85.12 76 ASP A O 1
ATOM 602 N N . ALA A 1 77 ? -4.533 -5.744 10.171 1.00 86.94 77 ALA A N 1
ATOM 603 C CA . ALA A 1 77 ? -4.541 -5.466 8.739 1.00 86.94 77 ALA A CA 1
ATOM 604 C C . ALA A 1 77 ? -5.325 -6.543 7.962 1.00 86.94 77 ALA A C 1
ATOM 606 O O . ALA A 1 77 ? -6.111 -6.219 7.064 1.00 86.94 77 ALA A O 1
ATOM 607 N N . ILE A 1 78 ? -5.191 -7.821 8.345 1.00 88.38 78 ILE A N 1
ATOM 608 C CA . ILE A 1 78 ? -6.016 -8.919 7.817 1.00 88.38 78 ILE A CA 1
ATOM 609 C C . ILE A 1 78 ? -7.494 -8.697 8.157 1.00 88.38 78 ILE A C 1
ATOM 611 O O . ILE A 1 78 ? -8.346 -8.825 7.273 1.00 88.38 78 ILE A O 1
ATOM 615 N N . ALA A 1 79 ? -7.809 -8.357 9.409 1.00 93.31 79 ALA A N 1
ATOM 616 C CA . ALA A 1 79 ? -9.180 -8.135 9.862 1.00 93.31 79 ALA A CA 1
ATOM 617 C C . ALA A 1 79 ? -9.846 -6.960 9.126 1.00 93.31 79 ALA A C 1
ATOM 619 O O . ALA A 1 79 ? -10.974 -7.096 8.641 1.00 93.31 79 ALA A O 1
ATOM 620 N N . TYR A 1 80 ? -9.130 -5.843 8.966 1.00 97.38 80 TYR A N 1
ATOM 621 C CA . TYR A 1 80 ? -9.568 -4.695 8.175 1.00 97.38 80 TYR A CA 1
ATOM 622 C C . TYR A 1 80 ? -9.850 -5.093 6.721 1.00 97.38 80 TYR A C 1
ATOM 624 O O . TYR A 1 80 ? -10.927 -4.805 6.187 1.00 97.38 80 TYR A O 1
ATOM 632 N N . CYS A 1 81 ? -8.907 -5.795 6.081 1.00 96.19 81 CYS A N 1
ATOM 633 C CA . CYS A 1 81 ? -9.074 -6.252 4.706 1.00 96.19 81 CYS A CA 1
ATOM 634 C C . CYS A 1 81 ? -10.320 -7.131 4.570 1.00 96.19 81 CYS A C 1
ATOM 636 O O . CYS A 1 81 ? -11.151 -6.880 3.697 1.00 96.19 81 CYS A O 1
ATOM 638 N N . ALA A 1 82 ? -10.493 -8.107 5.464 1.00 97.50 82 ALA A N 1
ATOM 639 C CA . ALA A 1 82 ? -11.651 -8.991 5.461 1.00 97.50 82 ALA A CA 1
ATOM 640 C C . ALA A 1 82 ? -12.969 -8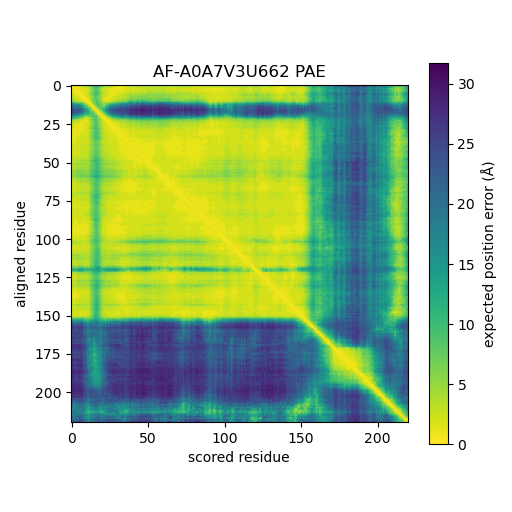.217 5.636 1.00 97.50 82 ALA A C 1
ATOM 642 O O . ALA A 1 82 ? -13.933 -8.482 4.917 1.00 97.50 82 ALA A O 1
ATOM 643 N N . TRP A 1 83 ? -13.005 -7.215 6.522 1.00 98.31 83 TRP A N 1
ATOM 644 C CA . TRP A 1 83 ? -14.173 -6.351 6.716 1.00 98.31 83 TRP A CA 1
ATOM 645 C C . TRP A 1 83 ? -14.547 -5.563 5.451 1.00 98.31 83 TRP A C 1
ATOM 647 O O . TRP A 1 83 ? -15.729 -5.457 5.121 1.00 98.31 83 TRP A O 1
ATOM 657 N N . LYS A 1 84 ? -13.562 -5.072 4.689 1.00 98.00 84 LYS A N 1
ATOM 658 C CA . LYS A 1 84 ? -13.793 -4.432 3.379 1.00 98.00 84 LYS A CA 1
ATOM 659 C C . LYS A 1 84 ? -14.084 -5.434 2.244 1.00 98.00 84 LYS A C 1
ATOM 661 O O . LYS A 1 84 ? -14.274 -5.000 1.108 1.00 98.00 84 LYS A O 1
ATOM 666 N N . GLY A 1 85 ? -14.114 -6.745 2.507 1.00 97.56 85 GLY A N 1
ATOM 667 C CA . GLY A 1 85 ? -14.266 -7.780 1.474 1.00 97.56 85 GLY A CA 1
ATOM 668 C C . GLY A 1 85 ? -13.031 -7.933 0.578 1.00 97.56 85 GLY A C 1
ATOM 669 O O . GLY A 1 85 ? -13.153 -8.261 -0.601 1.00 97.56 85 GLY A O 1
ATOM 670 N N . LYS A 1 86 ? -11.849 -7.647 1.127 1.00 97.38 86 LYS A N 1
ATOM 671 C CA . LYS A 1 86 ? -10.531 -7.670 0.483 1.00 97.38 86 LYS A CA 1
ATOM 672 C C . LYS A 1 86 ? -9.600 -8.657 1.207 1.00 97.38 86 LYS A C 1
ATOM 674 O O . LYS A 1 86 ? -10.007 -9.381 2.113 1.00 97.38 86 LYS A O 1
ATOM 679 N N . ARG A 1 87 ? -8.326 -8.667 0.814 1.00 96.06 87 ARG A N 1
ATOM 680 C CA . ARG A 1 87 ? -7.215 -9.354 1.489 1.00 96.06 87 ARG A CA 1
ATOM 681 C C . ARG A 1 87 ? -5.940 -8.522 1.357 1.00 96.06 87 ARG A C 1
ATOM 683 O O . ARG A 1 87 ? -5.870 -7.679 0.464 1.00 96.06 87 ARG A O 1
ATOM 690 N N . LEU A 1 88 ? -4.934 -8.817 2.177 1.00 91.69 88 LEU A N 1
ATOM 691 C CA . LEU A 1 88 ? -3.577 -8.334 1.922 1.00 91.69 88 LEU A CA 1
ATOM 692 C C . LEU A 1 88 ? -3.055 -8.892 0.580 1.00 91.69 88 LEU A C 1
ATOM 694 O O . LEU A 1 88 ? -3.400 -10.030 0.215 1.00 91.69 88 LEU A O 1
ATOM 698 N N . PRO A 1 89 ? -2.239 -8.123 -0.164 1.00 89.81 89 PRO A N 1
ATOM 699 C CA . PRO A 1 89 ? -1.516 -8.652 -1.315 1.00 89.81 89 PRO A CA 1
ATOM 700 C C . PRO A 1 89 ? -0.468 -9.664 -0.845 1.00 89.81 89 PRO A C 1
ATOM 702 O O . PRO A 1 89 ? 0.005 -9.587 0.287 1.00 89.81 89 PRO A O 1
ATOM 705 N N . THR A 1 90 ? -0.079 -10.605 -1.699 1.00 84.75 90 THR A N 1
ATOM 706 C CA . THR A 1 90 ? 1.171 -11.349 -1.484 1.00 84.75 90 THR A CA 1
ATOM 707 C C . THR A 1 90 ? 2.372 -10.448 -1.768 1.00 84.75 90 THR A C 1
ATOM 709 O O . THR A 1 90 ? 2.255 -9.424 -2.441 1.00 84.75 90 THR A O 1
ATOM 712 N N . GLU A 1 91 ? 3.551 -10.842 -1.307 1.00 79.25 91 GLU A N 1
ATOM 713 C CA . GLU A 1 91 ? 4.801 -10.139 -1.572 1.00 79.25 91 GLU A CA 1
ATOM 714 C C . GLU A 1 91 ? 5.058 -9.983 -3.077 1.00 79.25 91 GLU A C 1
ATOM 716 O O . GLU A 1 91 ? 5.449 -8.915 -3.553 1.00 79.25 91 GLU A O 1
ATOM 721 N N . VAL A 1 92 ? 4.794 -11.048 -3.834 1.00 83.06 92 VAL A N 1
ATOM 722 C CA . VAL A 1 92 ? 4.970 -11.082 -5.289 1.00 83.06 92 VAL A CA 1
ATOM 723 C C . VAL A 1 92 ? 3.966 -10.163 -5.983 1.00 83.06 92 VAL A C 1
ATOM 725 O O . VAL A 1 92 ? 4.327 -9.449 -6.918 1.00 83.06 92 VAL A O 1
ATOM 728 N N . GLU A 1 93 ? 2.711 -10.154 -5.529 1.00 89.31 93 GLU A N 1
ATOM 729 C CA . GLU A 1 93 ? 1.684 -9.241 -6.040 1.00 89.31 93 GLU A CA 1
ATOM 730 C C . GLU A 1 93 ? 2.043 -7.783 -5.755 1.00 89.31 93 GLU A C 1
ATOM 732 O O . GLU A 1 93 ? 1.950 -6.951 -6.656 1.00 89.31 93 GLU A O 1
ATOM 737 N N . TRP A 1 94 ? 2.505 -7.475 -4.541 1.00 91.81 94 TRP A N 1
ATOM 738 C CA . TRP A 1 94 ? 2.934 -6.131 -4.163 1.00 91.81 94 TRP A CA 1
ATOM 739 C C . TRP A 1 94 ? 4.111 -5.660 -5.025 1.00 91.81 94 TRP A C 1
ATOM 741 O O . TRP A 1 94 ? 4.077 -4.572 -5.601 1.00 91.81 94 TRP A O 1
ATOM 751 N N . GLU A 1 95 ? 5.133 -6.503 -5.207 1.00 87.50 95 GLU A N 1
ATOM 752 C CA . GLU A 1 95 ? 6.306 -6.134 -6.002 1.00 87.50 95 GLU A CA 1
ATOM 753 C C . GLU A 1 95 ? 5.980 -6.001 -7.494 1.00 87.50 95 GLU A C 1
ATOM 755 O O . GLU A 1 95 ? 6.435 -5.051 -8.141 1.00 87.50 95 GLU A O 1
ATOM 760 N N . LYS A 1 96 ? 5.118 -6.874 -8.035 1.00 90.38 96 LYS A N 1
ATOM 761 C CA . LYS A 1 96 ? 4.576 -6.694 -9.386 1.00 90.38 96 LYS A CA 1
ATOM 762 C C . LYS A 1 96 ? 3.811 -5.380 -9.471 1.00 90.38 96 LYS A C 1
ATOM 764 O O . LYS A 1 96 ? 4.058 -4.616 -10.396 1.00 90.38 96 LYS A O 1
ATOM 769 N N . ALA A 1 97 ? 2.931 -5.076 -8.519 1.00 94.25 97 ALA A N 1
ATOM 770 C CA . ALA A 1 97 ? 2.162 -3.835 -8.508 1.00 94.25 97 ALA A CA 1
ATOM 771 C C . ALA A 1 97 ? 3.062 -2.586 -8.498 1.00 94.25 97 ALA A C 1
ATOM 773 O O . ALA A 1 97 ? 2.745 -1.610 -9.181 1.00 94.25 97 ALA A O 1
ATOM 774 N N . ALA A 1 98 ? 4.191 -2.635 -7.786 1.00 91.44 98 ALA A N 1
ATOM 775 C CA . ALA A 1 98 ? 5.180 -1.563 -7.733 1.00 91.44 98 ALA A CA 1
ATOM 776 C C . ALA A 1 98 ? 5.980 -1.430 -9.036 1.00 91.44 98 ALA A C 1
ATOM 778 O O . ALA A 1 98 ? 6.152 -0.326 -9.547 1.00 91.44 98 ALA A O 1
ATOM 779 N N . ARG A 1 99 ? 6.492 -2.540 -9.577 1.00 87.44 99 ARG A N 1
ATOM 780 C CA . ARG A 1 99 ? 7.562 -2.521 -10.592 1.00 87.44 99 ARG A CA 1
ATOM 781 C C . ARG A 1 99 ? 7.105 -2.937 -11.989 1.00 87.44 99 ARG A C 1
ATOM 783 O O . ARG A 1 99 ? 7.804 -2.697 -12.963 1.00 87.44 99 ARG A O 1
ATOM 790 N N . GLY A 1 100 ? 5.942 -3.552 -12.133 1.00 90.62 100 GLY A N 1
ATOM 791 C CA . GLY A 1 100 ? 5.564 -4.185 -13.392 1.00 90.62 100 GLY A CA 1
ATOM 792 C C . GLY A 1 100 ? 6.428 -5.409 -13.699 1.00 90.62 100 GLY A C 1
ATOM 793 O O . GLY A 1 100 ? 6.800 -6.164 -12.804 1.00 90.62 100 GLY A O 1
ATOM 794 N N . THR A 1 101 ? 6.713 -5.624 -14.982 1.00 89.50 101 THR A N 1
ATOM 795 C CA . THR A 1 101 ? 7.471 -6.786 -15.484 1.00 89.50 101 THR A CA 1
ATOM 796 C C . THR A 1 101 ? 8.775 -6.402 -16.183 1.00 89.50 101 THR A C 1
ATOM 798 O O . THR A 1 101 ? 9.513 -7.275 -16.627 1.00 89.50 101 THR A O 1
ATOM 801 N N . ASP A 1 102 ? 9.085 -5.106 -16.274 1.00 84.69 102 ASP A N 1
ATOM 802 C CA . ASP A 1 102 ? 10.243 -4.581 -17.010 1.00 84.69 102 ASP A CA 1
ATOM 803 C C . ASP A 1 102 ? 11.519 -4.461 -16.161 1.00 84.69 102 ASP A C 1
ATOM 805 O O . ASP A 1 102 ? 12.551 -3.995 -16.643 1.00 84.69 102 ASP A O 1
ATOM 809 N N . GLY A 1 103 ? 11.459 -4.895 -14.900 1.00 75.25 103 GLY A N 1
ATOM 810 C CA . GLY A 1 103 ? 12.602 -4.912 -13.993 1.00 75.25 103 GLY A CA 1
ATOM 811 C C . GLY A 1 103 ? 13.023 -3.534 -13.481 1.00 75.25 103 GLY A C 1
ATOM 812 O O . GLY A 1 103 ? 14.143 -3.418 -12.978 1.00 75.25 103 GLY A O 1
ATOM 813 N N . ARG A 1 104 ? 12.162 -2.506 -13.572 1.00 81.00 104 ARG A N 1
ATOM 814 C CA . ARG A 1 104 ? 12.482 -1.151 -13.090 1.00 81.00 104 ARG A CA 1
ATOM 815 C C . ARG A 1 104 ? 12.924 -1.112 -11.626 1.00 81.00 104 ARG A C 1
ATOM 817 O O . ARG A 1 104 ? 12.497 -1.947 -10.829 1.00 81.00 104 ARG A O 1
ATOM 824 N N . ILE A 1 105 ? 13.763 -0.148 -11.264 1.00 79.62 105 ILE A N 1
ATOM 825 C CA . ILE A 1 105 ? 14.284 0.007 -9.894 1.00 79.62 105 ILE A CA 1
ATOM 826 C C . ILE A 1 105 ? 13.232 0.649 -8.982 1.00 79.62 105 ILE A C 1
ATOM 828 O O . ILE A 1 105 ? 12.952 0.132 -7.903 1.00 79.62 105 ILE A O 1
ATOM 832 N N . TYR A 1 106 ? 12.613 1.733 -9.443 1.00 83.94 106 TYR A N 1
ATOM 833 C CA . TYR A 1 106 ? 11.591 2.492 -8.726 1.00 83.94 106 TYR A CA 1
ATOM 834 C C . TYR A 1 106 ? 10.224 2.315 -9.386 1.00 83.94 106 TYR A C 1
ATOM 836 O O . TYR A 1 106 ? 10.171 2.034 -10.587 1.00 83.94 106 TYR A O 1
ATOM 844 N N . PRO A 1 107 ? 9.108 2.572 -8.679 1.00 90.50 107 PRO A N 1
ATOM 845 C CA . PRO A 1 107 ? 7.780 2.547 -9.293 1.00 90.50 107 PRO A CA 1
ATOM 846 C C . PRO A 1 107 ? 7.690 3.402 -10.566 1.00 90.50 107 PRO A C 1
ATOM 848 O O . PRO A 1 107 ? 7.116 2.984 -11.578 1.00 90.50 107 PRO A O 1
ATOM 851 N N . TRP A 1 108 ? 8.380 4.546 -10.562 1.00 91.94 108 TRP A N 1
ATOM 852 C CA . TRP A 1 108 ? 8.421 5.494 -11.672 1.00 91.94 108 TRP A CA 1
ATOM 853 C C . TRP A 1 108 ? 9.471 5.219 -12.759 1.00 91.94 108 TRP A C 1
ATOM 855 O O . TRP A 1 108 ? 9.502 5.952 -13.748 1.00 91.94 108 TRP A O 1
ATOM 865 N N . GLY A 1 109 ? 10.330 4.208 -12.615 1.00 88.62 109 GLY A N 1
ATOM 866 C CA . GLY A 1 109 ? 11.361 3.882 -13.605 1.00 88.62 109 GLY A CA 1
ATOM 867 C C . GLY A 1 109 ? 12.741 3.647 -12.997 1.00 88.62 109 GLY A C 1
ATOM 868 O O . GLY A 1 109 ? 12.865 3.255 -11.842 1.00 88.62 109 GLY A O 1
ATOM 869 N N . ASN A 1 110 ? 13.788 3.849 -13.797 1.00 86.06 110 ASN A N 1
ATOM 870 C CA . ASN A 1 110 ? 15.174 3.566 -13.396 1.00 86.06 110 ASN A CA 1
ATOM 871 C C . ASN A 1 110 ? 15.964 4.802 -12.972 1.00 86.06 110 ASN A C 1
ATOM 873 O O . ASN A 1 110 ? 17.012 4.660 -12.346 1.00 86.06 110 ASN A O 1
ATOM 877 N N . ASP A 1 111 ? 15.470 5.994 -13.299 1.00 87.44 111 ASP A N 1
ATOM 878 C CA . ASP A 1 111 ? 16.133 7.230 -12.916 1.00 87.44 111 ASP A CA 1
ATOM 879 C C . ASP A 1 111 ? 15.904 7.488 -11.426 1.00 87.44 111 ASP A C 1
ATOM 881 O O . ASP A 1 111 ? 14.765 7.535 -10.941 1.00 87.44 111 ASP A O 1
ATOM 885 N N . GLU A 1 112 ? 17.008 7.631 -10.697 1.00 85.25 112 GLU A N 1
ATOM 886 C CA . GLU A 1 112 ? 16.978 7.997 -9.290 1.00 85.25 112 GLU A CA 1
ATOM 887 C C . GLU A 1 112 ? 16.457 9.429 -9.154 1.00 85.25 112 GLU A C 1
ATOM 889 O O . GLU A 1 112 ? 17.137 10.401 -9.479 1.00 85.25 112 GLU A O 1
ATOM 894 N N . ASP A 1 113 ? 15.230 9.544 -8.655 1.00 87.12 113 ASP A N 1
ATOM 895 C CA . ASP A 1 113 ? 14.617 10.811 -8.288 1.00 87.12 113 ASP A CA 1
ATOM 896 C C . ASP A 1 113 ? 13.888 10.642 -6.957 1.00 87.12 113 ASP A C 1
ATOM 898 O O . ASP A 1 113 ? 12.679 10.428 -6.871 1.00 87.12 113 ASP A O 1
ATOM 902 N N . LEU A 1 114 ? 14.675 10.731 -5.890 1.00 85.50 114 LEU A N 1
ATOM 903 C CA . LEU A 1 114 ? 14.216 10.575 -4.513 1.00 85.50 114 LEU A CA 1
ATOM 904 C C . LEU A 1 114 ? 13.232 11.669 -4.072 1.00 85.50 114 LEU A C 1
ATOM 906 O O . LEU A 1 114 ? 12.640 11.559 -3.002 1.00 85.50 114 LEU A O 1
ATOM 910 N N . THR A 1 115 ? 13.045 12.727 -4.869 1.00 90.31 115 THR A N 1
ATOM 911 C CA . THR A 1 115 ? 12.045 13.766 -4.585 1.00 90.31 115 THR A CA 1
ATOM 912 C C . THR A 1 115 ? 10.623 13.306 -4.900 1.00 90.31 115 THR A C 1
ATOM 914 O O . THR A 1 115 ? 9.663 13.930 -4.450 1.00 90.31 115 THR A O 1
ATOM 917 N N . ARG A 1 116 ? 10.477 12.191 -5.628 1.00 90.88 116 ARG A N 1
ATOM 918 C CA . ARG A 1 116 ? 9.182 11.646 -6.041 1.00 90.88 116 ARG A CA 1
ATOM 919 C C . ARG A 1 116 ? 8.440 10.912 -4.942 1.00 90.88 116 ARG A C 1
ATOM 921 O O . ARG A 1 116 ? 7.242 10.750 -5.112 1.00 90.88 116 ARG A O 1
ATOM 928 N N . ALA A 1 117 ? 9.103 10.518 -3.854 1.00 89.94 117 ALA A N 1
ATOM 929 C CA . ALA A 1 117 ? 8.521 9.719 -2.777 1.00 89.94 117 ALA A CA 1
ATOM 930 C C . ALA A 1 117 ? 8.945 10.198 -1.378 1.00 89.94 117 ALA A C 1
ATOM 932 O O . ALA A 1 117 ? 9.969 10.866 -1.202 1.00 89.94 117 ALA A O 1
ATOM 933 N N . HIS A 1 118 ? 8.174 9.814 -0.359 1.00 89.44 118 HIS A N 1
ATOM 934 C CA . HIS A 1 118 ? 8.458 10.142 1.038 1.00 89.44 118 HIS A CA 1
ATOM 935 C C . HIS A 1 118 ? 9.414 9.126 1.687 1.00 89.44 118 HIS A C 1
ATOM 937 O O . HIS A 1 118 ? 8.983 8.187 2.338 1.00 89.44 118 HIS A O 1
ATOM 943 N N . ILE A 1 119 ? 10.727 9.274 1.509 1.00 80.38 119 ILE A N 1
ATOM 944 C CA . ILE A 1 119 ? 11.693 8.207 1.867 1.00 80.38 119 ILE A CA 1
ATOM 945 C C . ILE A 1 119 ? 12.647 8.541 3.023 1.00 80.38 119 ILE A C 1
ATOM 947 O O . ILE A 1 119 ? 13.572 7.781 3.314 1.00 80.38 119 ILE A O 1
ATOM 951 N N . LYS A 1 120 ? 12.480 9.701 3.666 1.00 76.25 120 LYS A N 1
ATOM 952 C CA . LYS A 1 120 ? 13.430 10.204 4.675 1.00 76.25 120 LYS A CA 1
ATOM 953 C C . LYS A 1 120 ? 13.225 9.627 6.078 1.00 76.25 120 LYS A C 1
ATOM 955 O O . LYS A 1 120 ? 14.080 9.838 6.931 1.00 76.25 120 LYS A O 1
ATOM 960 N N . GLY A 1 121 ? 12.172 8.832 6.283 1.00 68.50 121 GLY A N 1
ATOM 961 C CA . GLY A 1 121 ? 11.844 8.254 7.588 1.00 68.50 121 GLY A CA 1
ATOM 962 C C . GLY A 1 121 ? 11.284 9.278 8.575 1.00 68.50 121 GLY A C 1
ATOM 963 O O . GLY A 1 121 ? 11.411 9.076 9.779 1.00 68.50 121 GLY A O 1
ATOM 964 N N . ASP A 1 122 ? 10.703 10.361 8.059 1.00 79.69 122 ASP A N 1
ATOM 965 C CA . ASP A 1 122 ? 9.920 11.311 8.844 1.00 79.69 122 ASP A CA 1
ATOM 966 C C . ASP A 1 122 ? 8.528 10.715 9.146 1.00 79.69 122 ASP A C 1
ATOM 968 O O . ASP A 1 122 ? 8.206 9.609 8.700 1.00 79.69 122 ASP A O 1
ATOM 972 N N . ALA A 1 123 ? 7.712 11.433 9.924 1.00 85.56 123 ALA A N 1
ATOM 973 C CA . ALA A 1 123 ? 6.326 11.044 10.168 1.00 85.56 123 ALA A CA 1
ATOM 974 C C . ALA A 1 123 ? 5.550 10.905 8.840 1.00 85.56 123 ALA A C 1
ATOM 976 O O . ALA A 1 123 ? 5.810 11.679 7.908 1.00 85.56 123 ALA A O 1
ATOM 977 N N . PRO A 1 124 ? 4.587 9.966 8.750 1.00 89.62 124 PRO A N 1
ATOM 978 C CA . PRO A 1 124 ? 3.809 9.763 7.541 1.00 89.62 124 PRO A CA 1
ATOM 979 C C . PRO A 1 124 ? 3.135 11.048 7.076 1.00 89.62 124 PRO A C 1
ATOM 981 O O . PRO A 1 124 ? 2.691 11.882 7.867 1.00 89.62 124 PRO A O 1
ATOM 984 N N . VAL A 1 125 ? 3.014 11.195 5.767 1.00 94.31 125 VAL A N 1
ATOM 985 C CA . VAL A 1 125 ? 2.314 12.321 5.153 1.00 94.31 125 VAL A CA 1
ATOM 986 C C . VAL A 1 125 ? 1.049 11.837 4.465 1.00 94.31 125 VAL A C 1
ATOM 988 O O . VAL A 1 125 ? 0.828 10.639 4.292 1.00 94.31 125 VAL A O 1
ATOM 991 N N . SER A 1 126 ? 0.216 12.790 4.049 1.00 96.38 126 SER A N 1
ATOM 992 C CA . SER A 1 126 ? -0.960 12.514 3.228 1.00 96.38 126 SER A CA 1
ATOM 993 C C . SER A 1 126 ? -0.622 11.577 2.065 1.00 96.38 126 SER A C 1
ATOM 995 O O . SER A 1 126 ? 0.337 11.827 1.327 1.00 96.38 126 SER A O 1
ATOM 997 N N . ILE A 1 127 ? -1.457 10.560 1.836 1.00 95.56 127 ILE A N 1
ATOM 998 C CA . ILE A 1 127 ? -1.339 9.624 0.699 1.00 95.56 127 ILE A CA 1
ATOM 999 C C . ILE A 1 127 ? -1.353 10.338 -0.670 1.00 95.56 127 ILE A C 1
ATOM 1001 O O . ILE A 1 127 ? -0.956 9.787 -1.698 1.00 95.56 127 ILE A O 1
ATOM 1005 N N . AL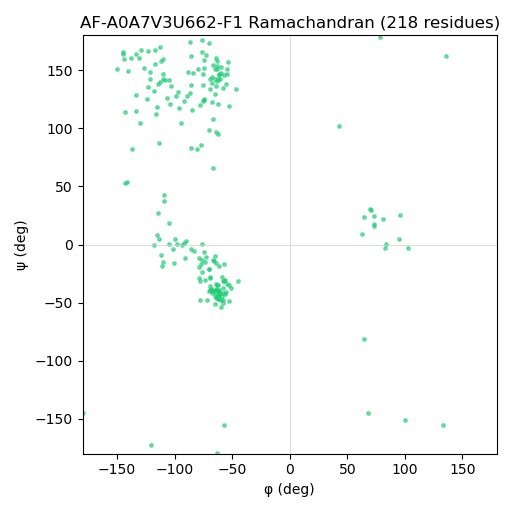A A 1 128 ? -1.796 11.600 -0.707 1.00 93.94 128 ALA A N 1
ATOM 1006 C CA . ALA A 1 128 ? -1.815 12.428 -1.905 1.00 93.94 128 ALA A CA 1
ATOM 1007 C C . ALA A 1 128 ? -0.537 13.262 -2.117 1.00 93.94 128 ALA A C 1
ATOM 1009 O O . ALA A 1 128 ? -0.361 13.785 -3.219 1.00 93.94 128 ALA A O 1
ATOM 1010 N N . ALA A 1 129 ? 0.360 13.372 -1.130 1.00 94.06 129 ALA A N 1
ATOM 1011 C CA . ALA A 1 129 ? 1.457 14.347 -1.123 1.00 94.06 129 ALA A CA 1
ATOM 1012 C C . ALA A 1 129 ? 2.469 14.171 -2.269 1.00 94.06 129 ALA A C 1
ATOM 1014 O O . ALA A 1 129 ? 2.989 15.153 -2.798 1.00 94.06 129 ALA A O 1
ATOM 1015 N N . TYR A 1 130 ? 2.733 12.928 -2.675 1.00 92.38 130 TYR A N 1
ATOM 1016 C CA . TYR A 1 130 ? 3.767 12.594 -3.654 1.00 92.38 130 TYR A CA 1
ATOM 1017 C C . TYR A 1 130 ? 3.151 12.044 -4.941 1.00 92.38 130 TYR A C 1
ATOM 1019 O O . TYR A 1 130 ? 2.920 10.845 -5.083 1.00 92.38 130 TYR A O 1
ATOM 1027 N N . GLU A 1 131 ? 2.793 12.926 -5.878 1.00 92.00 131 GLU A N 1
ATOM 1028 C CA . GLU A 1 131 ? 2.167 12.534 -7.159 1.00 92.00 131 GLU A CA 1
ATOM 1029 C C . GLU A 1 131 ? 3.133 11.804 -8.101 1.00 92.00 131 GLU A C 1
ATOM 1031 O O . GLU A 1 131 ? 2.705 11.071 -8.992 1.00 92.00 131 GLU A O 1
ATOM 1036 N N . GLY A 1 132 ? 4.439 11.995 -7.889 1.00 89.38 132 GLY A N 1
ATOM 1037 C CA . GLY A 1 132 ? 5.496 11.368 -8.673 1.00 89.38 132 GLY A CA 1
ATOM 1038 C C . GLY A 1 132 ? 5.742 9.898 -8.335 1.00 89.38 132 GLY A C 1
ATOM 1039 O O . GLY A 1 132 ? 6.270 9.192 -9.201 1.00 89.38 132 GLY A O 1
ATOM 1040 N N . ASP A 1 133 ? 5.380 9.447 -7.130 1.00 92.50 133 ASP A N 1
ATOM 1041 C CA . ASP A 1 133 ? 5.467 8.048 -6.709 1.00 92.50 133 ASP A CA 1
ATOM 1042 C C . ASP A 1 133 ? 4.265 7.283 -7.252 1.00 92.50 133 ASP A C 1
ATOM 1044 O O . ASP A 1 133 ? 3.240 7.140 -6.589 1.00 92.50 133 ASP A O 1
ATOM 1048 N N . ILE A 1 134 ? 4.365 6.880 -8.516 1.00 95.00 134 ILE A N 1
ATOM 1049 C CA . ILE A 1 134 ? 3.320 6.154 -9.225 1.00 95.00 134 ILE A CA 1
ATOM 1050 C C . ILE A 1 134 ? 3.923 4.965 -9.966 1.00 95.00 134 ILE A C 1
ATOM 1052 O O . ILE A 1 134 ? 4.887 5.095 -10.724 1.00 95.00 134 ILE A O 1
ATOM 1056 N N . SER A 1 135 ? 3.334 3.798 -9.739 1.00 94.94 135 SER A N 1
ATOM 1057 C CA . SER A 1 135 ? 3.700 2.541 -10.377 1.00 94.94 135 SER A CA 1
ATOM 1058 C C . SER A 1 135 ? 3.186 2.468 -11.824 1.00 94.94 135 SER A C 1
ATOM 1060 O O . SER A 1 135 ? 2.285 3.227 -12.200 1.00 94.94 135 SER A O 1
ATOM 1062 N N . PRO A 1 136 ? 3.669 1.528 -12.662 1.00 95.94 136 PRO A N 1
ATOM 1063 C CA . PRO A 1 136 ? 3.137 1.353 -14.018 1.00 95.94 136 PRO A CA 1
ATOM 1064 C C . PRO A 1 136 ? 1.649 0.981 -14.060 1.00 95.94 136 PRO A C 1
ATOM 1066 O O . PRO A 1 136 ? 1.008 1.159 -15.094 1.00 95.94 136 PRO A O 1
ATOM 1069 N N . TYR A 1 137 ? 1.092 0.497 -12.948 1.00 97.12 137 TYR A N 1
ATOM 1070 C CA . TYR A 1 137 ? -0.329 0.175 -12.816 1.00 97.12 137 TYR A CA 1
ATOM 1071 C C . TYR A 1 137 ? -1.132 1.277 -12.106 1.00 97.12 137 TYR A C 1
ATOM 1073 O O . TYR A 1 137 ? -2.330 1.122 -11.872 1.00 97.12 137 TYR A O 1
ATOM 1081 N N . GLY A 1 138 ? -0.502 2.413 -11.789 1.00 96.31 138 GLY A N 1
ATOM 1082 C CA . GLY A 1 138 ? -1.158 3.564 -11.171 1.00 96.31 138 GLY A CA 1
ATOM 1083 C C . GLY A 1 138 ? -1.348 3.456 -9.657 1.00 96.31 138 GLY A C 1
ATOM 1084 O O . GLY A 1 138 ? -2.240 4.119 -9.123 1.00 96.31 138 GLY A O 1
ATOM 1085 N N . VAL A 1 139 ? -0.556 2.617 -8.983 1.00 96.25 139 VAL A N 1
ATOM 1086 C CA . VAL A 1 139 ? -0.507 2.527 -7.513 1.00 96.25 139 VAL A CA 1
ATOM 1087 C C . VAL A 1 139 ? 0.475 3.568 -6.985 1.00 96.25 139 VAL A C 1
ATOM 1089 O O . VAL A 1 139 ? 1.535 3.749 -7.584 1.00 96.25 139 VAL A O 1
ATOM 1092 N N . ARG A 1 140 ? 0.120 4.271 -5.909 1.00 94.19 140 ARG A N 1
ATOM 1093 C CA . ARG A 1 140 ? 0.930 5.331 -5.299 1.00 94.19 140 ARG A CA 1
ATOM 1094 C C . ARG A 1 140 ? 1.451 4.915 -3.927 1.00 94.19 140 ARG A C 1
ATOM 1096 O O . ARG A 1 140 ? 0.882 4.018 -3.324 1.00 94.19 140 ARG A O 1
ATOM 1103 N N . GLY A 1 141 ? 2.528 5.560 -3.478 1.00 89.94 141 GLY A N 1
ATOM 1104 C CA . GLY A 1 141 ? 3.118 5.332 -2.149 1.00 89.94 141 GLY A CA 1
ATOM 1105 C C . GLY A 1 141 ? 4.070 4.134 -2.057 1.00 89.94 141 GLY A C 1
ATOM 1106 O O . GLY A 1 141 ? 4.719 3.946 -1.040 1.00 89.94 141 GLY A O 1
ATOM 1107 N N . MET A 1 142 ? 4.248 3.363 -3.135 1.00 91.00 142 MET A N 1
ATOM 1108 C CA . MET A 1 142 ? 4.996 2.096 -3.105 1.00 91.00 142 MET A CA 1
ATOM 1109 C C . MET A 1 142 ? 6.503 2.255 -2.800 1.00 91.00 142 MET A C 1
ATOM 1111 O O . MET A 1 142 ? 7.187 1.259 -2.564 1.00 91.00 142 MET A O 1
ATOM 1115 N N . ALA A 1 143 ? 7.079 3.464 -2.869 1.00 86.38 143 ALA A N 1
ATOM 1116 C CA . ALA A 1 143 ? 8.510 3.685 -2.631 1.00 86.38 143 ALA A CA 1
ATOM 1117 C C . ALA A 1 143 ? 8.848 4.258 -1.243 1.00 86.38 143 ALA A C 1
ATOM 1119 O O . ALA A 1 143 ? 10.040 4.398 -0.944 1.00 86.38 143 ALA A O 1
ATOM 1120 N N . GLY A 1 144 ? 7.861 4.577 -0.399 1.00 85.44 144 GLY A N 1
ATOM 1121 C CA . GLY A 1 144 ? 8.071 5.235 0.892 1.00 85.44 144 GLY A CA 1
ATOM 1122 C C . GLY A 1 144 ? 6.773 5.468 1.665 1.00 85.44 144 GLY A C 1
ATOM 1123 O O . GLY A 1 144 ? 5.865 4.661 1.604 1.00 85.44 144 GLY A O 1
ATOM 1124 N N . ASN A 1 145 ? 6.703 6.581 2.395 1.00 87.81 145 ASN A N 1
ATOM 1125 C CA . ASN A 1 145 ? 5.670 6.909 3.375 1.00 87.81 145 ASN A CA 1
ATOM 1126 C C . ASN A 1 145 ? 5.669 5.943 4.565 1.00 87.81 145 ASN A C 1
ATOM 1128 O O . ASN A 1 145 ? 6.330 6.223 5.567 1.00 87.81 145 ASN A O 1
ATOM 1132 N N . VAL A 1 146 ? 5.049 4.776 4.414 1.00 85.94 146 VAL A N 1
ATOM 1133 C CA . VAL A 1 146 ? 4.961 3.755 5.456 1.00 85.94 146 VAL A CA 1
ATOM 1134 C C . VAL A 1 146 ? 5.359 2.383 4.941 1.00 85.94 146 VAL A C 1
ATOM 1136 O O . VAL A 1 146 ? 5.374 2.080 3.753 1.00 85.94 146 VAL A O 1
ATOM 1139 N N . SER A 1 147 ? 5.685 1.543 5.901 1.00 83.38 147 SER A N 1
ATOM 1140 C CA . SER A 1 147 ? 5.866 0.115 5.748 1.00 83.38 147 SER A CA 1
ATOM 1141 C C . SER A 1 147 ? 4.495 -0.583 5.606 1.00 83.38 147 SER A C 1
ATOM 1143 O O . SER A 1 147 ? 3.621 -0.432 6.456 1.00 83.38 147 SER A O 1
ATOM 1145 N N . GLU A 1 148 ? 4.298 -1.350 4.532 1.00 86.00 148 GLU A N 1
ATOM 1146 C CA . GLU A 1 148 ? 3.045 -2.009 4.147 1.00 86.00 148 GLU A CA 1
ATOM 1147 C C . GLU A 1 148 ? 3.071 -3.529 4.390 1.00 86.00 148 GLU A C 1
ATOM 1149 O O . GLU A 1 148 ? 3.935 -4.255 3.889 1.00 86.00 148 GLU A O 1
ATOM 1154 N N . TRP A 1 149 ? 2.081 -4.040 5.126 1.00 85.56 149 TRP A N 1
ATOM 1155 C CA . TRP A 1 149 ? 1.912 -5.476 5.365 1.00 85.56 149 TRP A CA 1
ATOM 1156 C C . TRP A 1 149 ? 1.539 -6.247 4.092 1.00 85.56 149 TRP A C 1
ATOM 1158 O O . TRP A 1 149 ? 0.654 -5.841 3.338 1.00 85.56 149 TRP A O 1
ATOM 1168 N N . VAL A 1 150 ? 2.125 -7.434 3.915 1.00 83.38 150 VAL A N 1
ATOM 1169 C CA . VAL A 1 150 ? 1.683 -8.422 2.914 1.00 83.38 150 VAL A CA 1
ATOM 1170 C C . VAL A 1 150 ? 1.198 -9.710 3.587 1.00 83.38 150 VAL A C 1
ATOM 1172 O O . VAL A 1 150 ? 1.392 -9.926 4.783 1.00 83.38 150 VAL A O 1
ATOM 1175 N N . ALA A 1 151 ? 0.536 -10.582 2.829 1.00 81.81 151 ALA A N 1
ATOM 1176 C CA . ALA A 1 151 ? -0.032 -11.833 3.326 1.00 81.81 151 ALA A CA 1
ATOM 1177 C C . ALA A 1 151 ? 1.033 -12.872 3.723 1.00 81.81 151 ALA A C 1
ATOM 1179 O O . ALA A 1 151 ? 0.782 -13.719 4.583 1.00 81.81 151 ALA A O 1
ATOM 1180 N N . ASP A 1 152 ? 2.202 -12.833 3.085 1.00 73.06 152 ASP A N 1
ATOM 1181 C CA . ASP A 1 152 ? 3.289 -13.780 3.304 1.00 73.06 152 ASP A CA 1
ATOM 1182 C C . ASP A 1 152 ? 3.838 -13.688 4.732 1.00 73.06 152 ASP A C 1
ATOM 1184 O O . ASP A 1 152 ? 4.100 -12.610 5.268 1.00 73.06 152 ASP A O 1
ATOM 1188 N N . THR A 1 153 ? 4.070 -14.853 5.334 1.00 64.06 153 THR A N 1
ATOM 1189 C CA . THR A 1 153 ? 4.791 -14.979 6.602 1.00 64.06 153 THR A CA 1
ATOM 1190 C C . THR A 1 153 ? 6.109 -15.696 6.346 1.00 64.06 153 THR A C 1
ATOM 1192 O O . THR A 1 153 ? 6.180 -16.639 5.552 1.00 64.06 153 THR A O 1
ATOM 1195 N N . ARG A 1 154 ? 7.186 -15.259 6.998 1.00 54.69 154 ARG A N 1
ATOM 1196 C CA . ARG A 1 154 ? 8.490 -15.935 6.919 1.00 54.69 154 ARG A CA 1
ATOM 1197 C C . ARG A 1 154 ? 8.789 -16.598 8.257 1.00 54.69 154 ARG A C 1
ATOM 1199 O O . ARG A 1 154 ? 8.422 -16.096 9.309 1.00 54.69 154 ARG A O 1
ATOM 1206 N N . VAL A 1 155 ? 9.474 -17.739 8.242 1.00 41.59 155 VAL A N 1
ATOM 1207 C CA . VAL A 1 155 ? 10.036 -18.300 9.479 1.00 41.59 155 VAL A CA 1
ATOM 1208 C C . VAL A 1 155 ? 11.380 -17.627 9.700 1.00 41.59 155 VAL A C 1
ATOM 1210 O O . VAL A 1 155 ? 12.301 -17.799 8.895 1.00 41.59 155 VAL A O 1
ATOM 1213 N N . ALA A 1 156 ? 11.501 -16.862 10.783 1.00 38.94 156 ALA A N 1
ATOM 1214 C CA . ALA A 1 156 ? 12.715 -16.126 11.101 1.00 38.94 156 ALA A CA 1
ATOM 1215 C C . ALA A 1 156 ? 13.892 -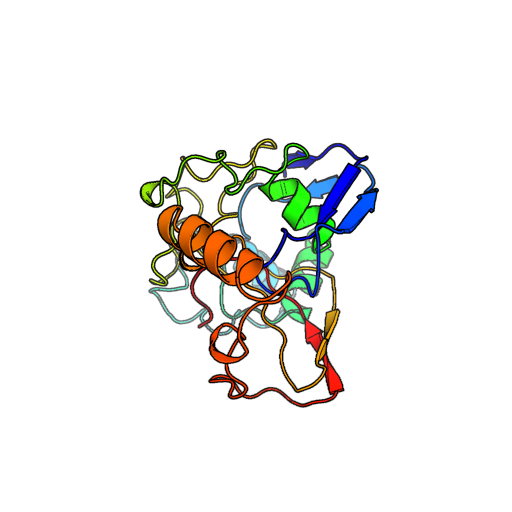17.092 11.333 1.00 38.94 156 ALA A C 1
ATOM 1217 O O . ALA A 1 156 ? 14.106 -17.603 12.438 1.00 38.94 156 ALA A O 1
ATOM 1218 N N . LYS A 1 157 ? 14.708 -17.351 10.304 1.00 33.84 157 LYS A N 1
ATOM 1219 C CA . LYS A 1 157 ? 15.943 -18.128 10.463 1.00 33.84 157 LYS A CA 1
ATOM 1220 C C . LYS A 1 157 ? 17.002 -17.223 11.098 1.00 33.84 157 LYS A C 1
ATOM 1222 O O . LYS A 1 157 ? 17.784 -16.577 10.407 1.00 33.84 157 LYS A O 1
ATOM 1227 N N . GLY A 1 158 ? 16.976 -17.159 12.431 1.00 36.03 158 GLY A N 1
ATOM 1228 C CA . GLY A 1 158 ? 17.842 -16.289 13.234 1.00 36.03 158 GLY A CA 1
ATOM 1229 C C . GLY A 1 158 ? 17.223 -14.946 13.633 1.00 36.03 158 GLY A C 1
ATOM 1230 O O . GLY A 1 158 ? 17.977 -14.015 13.862 1.00 36.03 158 GLY A O 1
ATOM 1231 N N . GLY A 1 159 ? 15.890 -14.837 13.706 1.00 33.38 159 GLY A N 1
ATOM 1232 C CA . GLY A 1 159 ? 15.210 -13.643 14.247 1.00 33.38 159 GLY A CA 1
ATOM 1233 C C . GLY A 1 159 ? 15.010 -12.477 13.267 1.00 33.38 159 GLY A C 1
ATOM 1234 O O . GLY A 1 159 ? 14.430 -11.475 13.648 1.00 33.38 159 GLY A O 1
ATOM 1235 N N . ARG A 1 160 ? 15.437 -12.610 12.005 1.00 40.59 160 ARG A N 1
ATOM 1236 C CA . ARG A 1 160 ? 15.335 -11.554 10.982 1.00 40.59 160 ARG A CA 1
ATOM 1237 C C . ARG A 1 160 ? 14.048 -11.658 10.167 1.00 40.59 160 ARG A C 1
ATOM 1239 O O . ARG A 1 160 ? 13.871 -12.670 9.485 1.00 40.59 160 ARG A O 1
ATOM 1246 N N . CYS A 1 161 ? 13.240 -10.599 10.143 1.00 41.09 161 CYS A N 1
ATOM 1247 C CA . CYS A 1 161 ? 12.090 -10.459 9.241 1.00 41.09 161 CYS A CA 1
ATOM 1248 C C . CYS A 1 161 ? 11.940 -9.031 8.720 1.00 41.09 161 CYS A C 1
ATOM 1250 O O . CYS A 1 161 ? 10.893 -8.415 8.843 1.00 41.09 161 CYS A O 1
ATOM 1252 N N . VAL A 1 162 ? 13.011 -8.502 8.134 1.00 42.31 162 VAL A N 1
ATOM 1253 C CA . VAL A 1 162 ? 12.961 -7.246 7.391 1.00 42.31 162 VAL A CA 1
ATOM 1254 C C . VAL A 1 162 ? 13.713 -7.484 6.094 1.00 42.31 162 VAL A C 1
ATOM 1256 O O . VAL A 1 162 ? 14.912 -7.761 6.107 1.00 42.31 162 VAL A O 1
ATOM 1259 N N . ASP A 1 163 ? 13.017 -7.425 4.970 1.00 41.72 163 ASP A N 1
ATOM 1260 C CA . ASP A 1 163 ? 13.664 -7.074 3.714 1.00 41.72 163 ASP A CA 1
ATOM 1261 C C . ASP A 1 163 ? 12.996 -5.773 3.311 1.00 41.72 163 ASP A C 1
ATOM 1263 O O . ASP A 1 163 ? 11.780 -5.734 3.139 1.00 41.72 163 ASP A O 1
ATOM 1267 N N . GLY A 1 164 ? 13.793 -4.702 3.346 1.00 38.12 164 GLY A N 1
ATOM 1268 C CA . GLY A 1 164 ? 13.332 -3.362 3.018 1.00 38.12 164 GLY A CA 1
ATOM 1269 C C . GLY A 1 164 ? 12.674 -3.375 1.646 1.00 38.12 164 GLY A C 1
ATOM 1270 O O . GLY A 1 164 ? 12.933 -4.263 0.834 1.00 38.12 164 GLY A O 1
ATOM 1271 N N . GLY A 1 165 ? 11.807 -2.404 1.399 1.00 38.28 165 GLY A N 1
ATOM 1272 C CA . GLY A 1 165 ? 11.255 -2.169 0.073 1.00 38.28 165 GLY A CA 1
ATOM 1273 C C . GLY A 1 165 ? 12.344 -1.930 -0.981 1.00 38.28 165 GLY A C 1
ATOM 1274 O O . GLY A 1 165 ? 13.496 -2.344 -0.867 1.00 38.28 165 GLY A O 1
ATOM 1275 N N . ALA A 1 166 ? 11.991 -1.239 -2.057 1.00 38.72 166 ALA A N 1
ATOM 1276 C CA . ALA A 1 166 ? 12.943 -0.838 -3.091 1.00 38.72 166 ALA A CA 1
ATOM 1277 C C . ALA A 1 166 ? 13.973 0.190 -2.552 1.00 38.72 166 ALA A C 1
ATOM 1279 O O . ALA A 1 166 ? 13.909 1.366 -2.894 1.00 38.72 166 ALA A O 1
ATOM 1280 N N . ASP A 1 167 ? 14.839 -0.190 -1.609 1.00 42.62 167 ASP A N 1
ATOM 1281 C CA . ASP A 1 167 ? 15.674 0.704 -0.803 1.00 42.62 167 ASP A CA 1
ATOM 1282 C C . ASP A 1 167 ? 16.773 1.333 -1.658 1.00 42.62 167 ASP A C 1
ATOM 1284 O O . ASP A 1 167 ? 17.832 0.745 -1.902 1.00 42.62 167 ASP A O 1
ATOM 1288 N N . ALA A 1 168 ? 16.509 2.566 -2.083 1.00 35.91 168 ALA A N 1
ATOM 1289 C CA . ALA A 1 168 ? 17.404 3.383 -2.892 1.00 35.91 168 ALA A CA 1
ATOM 1290 C C . ALA A 1 168 ? 18.768 3.631 -2.221 1.00 35.91 168 ALA A C 1
ATOM 1292 O O . ALA A 1 168 ? 19.789 3.769 -2.893 1.00 35.91 168 ALA A O 1
ATOM 1293 N N . ARG A 1 169 ? 18.836 3.634 -0.880 1.00 40.25 169 ARG A N 1
ATOM 1294 C CA . ARG A 1 169 ? 20.075 3.949 -0.138 1.00 40.25 169 ARG A CA 1
ATOM 1295 C C . ARG A 1 169 ? 21.118 2.834 -0.212 1.00 40.25 169 ARG A C 1
ATOM 1297 O O . ARG A 1 169 ? 22.266 3.046 0.171 1.00 40.25 169 ARG A O 1
ATOM 1304 N N . LYS A 1 170 ? 20.747 1.657 -0.721 1.00 43.88 170 LYS A N 1
ATOM 1305 C CA . LYS A 1 170 ? 21.659 0.524 -0.939 1.00 43.88 170 LYS A CA 1
ATOM 1306 C C . LYS A 1 170 ? 22.280 0.514 -2.348 1.00 43.88 170 LYS A C 1
ATOM 1308 O O . LYS A 1 170 ? 23.007 -0.427 -2.664 1.00 43.88 170 LYS A O 1
ATOM 1313 N N . GLN A 1 171 ? 21.988 1.498 -3.214 1.00 51.25 171 GLN A N 1
ATOM 1314 C CA . GLN A 1 171 ? 22.107 1.333 -4.674 1.00 51.25 171 GLN A CA 1
ATOM 1315 C C . GLN A 1 171 ? 22.600 2.577 -5.452 1.00 51.25 171 GLN A C 1
ATOM 1317 O O . GLN A 1 171 ? 21.992 2.957 -6.447 1.00 51.25 171 GLN A O 1
ATOM 1322 N N . THR A 1 172 ? 23.730 3.201 -5.090 1.00 49.09 172 THR A N 1
ATOM 1323 C CA . THR A 1 172 ? 24.316 4.223 -5.989 1.00 49.09 172 THR A CA 1
ATOM 1324 C C . THR A 1 172 ? 25.011 3.568 -7.199 1.00 49.09 172 THR A C 1
ATOM 1326 O O . THR A 1 172 ? 25.620 2.502 -7.046 1.00 49.09 172 THR A O 1
ATOM 1329 N N . PRO A 1 173 ? 25.006 4.188 -8.399 1.00 49.22 173 PRO A N 1
ATOM 1330 C CA . PRO A 1 173 ? 25.748 3.682 -9.562 1.00 49.22 173 PRO A CA 1
ATOM 1331 C C . PRO A 1 173 ? 27.243 3.459 -9.282 1.00 49.22 173 PRO A C 1
ATOM 1333 O O . PRO A 1 173 ? 27.844 2.508 -9.781 1.00 49.22 173 PRO A O 1
ATOM 1336 N N . GLU A 1 174 ? 27.832 4.298 -8.427 1.00 48.41 174 GLU A N 1
ATOM 1337 C CA . GLU A 1 174 ? 29.229 4.171 -8.002 1.00 48.41 174 GLU A CA 1
ATOM 1338 C C . GLU A 1 174 ? 29.442 2.944 -7.101 1.00 48.41 174 GLU A C 1
ATOM 1340 O O . GLU A 1 174 ? 30.414 2.209 -7.277 1.00 48.41 174 GLU A O 1
ATOM 1345 N N . MET A 1 175 ? 28.499 2.651 -6.198 1.00 50.78 175 MET A N 1
ATOM 1346 C CA . MET A 1 175 ? 28.519 1.436 -5.379 1.00 50.78 175 MET A CA 1
ATOM 1347 C C . MET A 1 175 ? 28.375 0.173 -6.246 1.00 50.78 175 MET A C 1
ATOM 1349 O O . MET A 1 175 ? 29.115 -0.794 -6.052 1.00 50.78 175 MET A O 1
ATOM 1353 N N . MET A 1 176 ? 27.505 0.204 -7.265 1.00 53.41 176 MET A N 1
ATOM 1354 C CA . MET A 1 176 ? 27.346 -0.893 -8.233 1.00 53.41 176 MET A CA 1
ATOM 1355 C C . MET A 1 176 ? 28.639 -1.158 -9.016 1.00 53.41 176 MET A C 1
ATOM 1357 O O . MET A 1 176 ? 29.011 -2.319 -9.222 1.00 53.41 176 MET A O 1
ATOM 1361 N N . ARG A 1 177 ? 29.351 -0.099 -9.427 1.00 56.59 177 ARG A N 1
ATOM 1362 C CA . ARG A 1 177 ? 30.642 -0.201 -10.124 1.00 56.59 177 ARG A CA 1
ATOM 1363 C C . ARG A 1 177 ? 31.714 -0.823 -9.228 1.00 56.59 177 ARG A C 1
ATOM 1365 O O . ARG A 1 177 ? 32.322 -1.819 -9.615 1.00 56.59 177 ARG A O 1
ATOM 1372 N N . ILE A 1 178 ? 31.875 -0.300 -8.011 1.00 54.41 178 ILE A N 1
ATOM 1373 C CA . ILE A 1 178 ? 32.856 -0.784 -7.026 1.00 54.41 178 ILE A CA 1
ATOM 1374 C C . ILE A 1 178 ? 32.617 -2.261 -6.686 1.00 54.41 178 ILE A C 1
ATOM 1376 O O . ILE A 1 178 ? 33.554 -3.057 -6.662 1.00 54.41 178 ILE A O 1
ATOM 1380 N N . LEU A 1 179 ? 31.365 -2.666 -6.464 1.00 51.06 179 LEU A N 1
ATOM 1381 C CA . LEU A 1 179 ? 31.042 -4.047 -6.095 1.00 51.06 179 LEU A CA 1
ATOM 1382 C C . LEU A 1 179 ? 31.175 -5.022 -7.273 1.00 51.06 179 LEU A C 1
ATOM 1384 O O . LEU A 1 179 ? 31.563 -6.172 -7.067 1.00 51.06 179 LEU A O 1
ATOM 1388 N N . THR A 1 180 ? 30.934 -4.567 -8.506 1.00 54.97 180 THR A N 1
ATOM 1389 C CA . THR A 1 180 ? 31.205 -5.354 -9.722 1.00 54.97 180 THR A CA 1
ATOM 1390 C C . THR A 1 180 ? 32.702 -5.616 -9.885 1.00 54.97 180 THR A C 1
ATOM 1392 O O . THR A 1 180 ? 33.109 -6.752 -10.138 1.00 54.97 180 THR A O 1
ATOM 1395 N N . GLU A 1 181 ? 33.528 -4.590 -9.675 1.00 61.44 181 GLU A N 1
ATOM 1396 C CA . GLU A 1 181 ? 34.988 -4.704 -9.708 1.00 61.44 181 GLU A CA 1
ATOM 1397 C C . GLU A 1 181 ? 35.500 -5.633 -8.589 1.00 61.44 181 GLU A C 1
ATOM 1399 O O . GLU A 1 181 ? 36.266 -6.559 -8.859 1.00 61.44 181 GLU A O 1
ATOM 1404 N N . LEU A 1 182 ? 35.010 -5.483 -7.352 1.00 55.59 182 LEU A N 1
ATOM 1405 C CA . LEU A 1 182 ? 35.382 -6.343 -6.218 1.00 55.59 182 LEU A CA 1
ATOM 1406 C C . LEU A 1 182 ? 34.984 -7.812 -6.422 1.00 55.59 182 LEU A C 1
ATOM 1408 O O . LEU A 1 182 ? 35.757 -8.714 -6.099 1.00 55.59 182 LEU A O 1
ATOM 1412 N N . LYS A 1 183 ? 33.802 -8.070 -6.991 1.00 53.00 183 LYS A N 1
ATOM 1413 C CA . LYS A 1 183 ? 33.327 -9.427 -7.292 1.00 53.00 183 LYS A CA 1
ATOM 1414 C C . LYS A 1 183 ? 34.169 -10.091 -8.381 1.00 53.00 183 LYS A C 1
ATOM 1416 O O . LYS A 1 183 ? 34.491 -11.271 -8.262 1.00 53.00 183 LYS A O 1
ATOM 1421 N N . ALA A 1 184 ? 34.562 -9.342 -9.414 1.00 63.88 184 ALA A N 1
ATOM 1422 C CA . ALA A 1 184 ? 35.465 -9.835 -10.452 1.00 63.88 184 ALA A CA 1
ATOM 1423 C C . ALA A 1 184 ? 36.856 -10.175 -9.886 1.00 63.88 184 ALA A C 1
ATOM 1425 O O . ALA A 1 184 ? 37.434 -11.199 -10.245 1.00 63.88 184 ALA A O 1
ATOM 1426 N N . LEU A 1 185 ? 37.360 -9.358 -8.955 1.00 66.56 185 LEU A N 1
ATOM 1427 C CA . LEU A 1 185 ? 38.645 -9.580 -8.288 1.00 66.56 185 LEU A CA 1
ATOM 1428 C C . LEU A 1 185 ? 38.638 -10.787 -7.339 1.00 66.56 185 LEU A C 1
ATOM 1430 O O . LEU A 1 185 ? 39.678 -11.413 -7.149 1.00 66.56 185 LEU A O 1
ATOM 1434 N N . ASN A 1 186 ? 37.482 -11.143 -6.776 1.00 55.00 186 ASN A N 1
ATOM 1435 C CA . ASN A 1 186 ? 37.347 -12.224 -5.799 1.00 55.00 186 ASN A CA 1
ATOM 1436 C C . ASN A 1 186 ? 36.611 -13.457 -6.367 1.00 55.00 186 ASN A C 1
ATOM 1438 O O . ASN A 1 186 ? 35.807 -14.101 -5.693 1.00 55.00 186 ASN A O 1
ATOM 1442 N N . GLY A 1 187 ? 36.862 -13.780 -7.642 1.00 63.25 187 GLY A N 1
ATOM 1443 C CA . GLY A 1 187 ? 36.404 -15.031 -8.261 1.00 63.25 187 GLY A CA 1
ATOM 1444 C C . GLY A 1 187 ? 34.883 -15.180 -8.367 1.00 63.25 187 GLY A C 1
ATOM 1445 O O . GLY A 1 187 ? 34.379 -16.299 -8.427 1.00 63.25 187 GLY A O 1
ATOM 1446 N N . GLY A 1 188 ? 34.142 -14.071 -8.373 1.00 54.78 188 GLY A N 1
ATOM 1447 C CA . GLY A 1 188 ? 32.683 -14.064 -8.448 1.00 54.78 188 GLY A CA 1
ATOM 1448 C C . GLY A 1 188 ? 31.967 -13.973 -7.097 1.00 54.78 188 GLY A C 1
ATOM 1449 O O . GLY A 1 188 ? 30.738 -14.016 -7.083 1.00 54.78 188 GLY A O 1
ATOM 1450 N N . VAL A 1 189 ? 32.682 -13.819 -5.978 1.00 47.69 189 VAL A N 1
ATOM 1451 C CA . VAL A 1 189 ? 32.110 -13.774 -4.617 1.00 47.69 189 VAL A CA 1
ATOM 1452 C C . VAL A 1 189 ? 32.482 -12.457 -3.937 1.00 47.69 189 VAL A C 1
ATOM 1454 O O . VAL A 1 189 ? 33.587 -11.968 -4.124 1.00 47.69 189 VAL A O 1
ATOM 1457 N N . LEU A 1 190 ? 31.597 -11.849 -3.146 1.00 46.12 190 LEU A N 1
ATOM 1458 C CA . LEU A 1 190 ? 31.953 -10.633 -2.403 1.00 46.12 190 LEU A CA 1
ATOM 1459 C C . LEU A 1 190 ? 32.757 -10.939 -1.127 1.00 46.12 190 LEU A C 1
ATOM 1461 O O . LEU A 1 190 ? 32.564 -11.999 -0.532 1.00 46.12 190 LEU A O 1
ATOM 1465 N N . PRO A 1 191 ? 33.627 -10.015 -0.678 1.00 48.34 191 PRO A N 1
ATOM 1466 C CA . PRO A 1 191 ? 34.280 -10.114 0.625 1.00 48.34 191 PRO A CA 1
ATOM 1467 C C . PRO A 1 191 ? 33.268 -10.144 1.782 1.00 48.34 191 PRO A C 1
ATOM 1469 O O . PRO A 1 191 ? 32.234 -9.482 1.729 1.00 48.34 191 PRO A O 1
ATOM 1472 N N . GLU A 1 192 ? 33.599 -10.855 2.860 1.00 46.53 192 GLU A N 1
ATOM 1473 C CA . GLU A 1 192 ? 32.748 -11.033 4.050 1.00 46.53 192 GLU A CA 1
ATOM 1474 C C . GLU A 1 192 ? 32.345 -9.705 4.718 1.00 46.53 192 GLU A C 1
ATOM 1476 O O . GLU A 1 192 ? 31.226 -9.560 5.193 1.00 46.53 192 GLU A O 1
ATOM 1481 N N . ALA A 1 193 ? 33.205 -8.686 4.650 1.00 45.09 193 ALA A N 1
ATOM 1482 C CA . ALA A 1 193 ? 32.920 -7.334 5.139 1.00 45.09 193 ALA A CA 1
ATOM 1483 C C . ALA A 1 193 ? 31.819 -6.589 4.349 1.00 45.09 193 ALA A C 1
ATOM 1485 O O . ALA A 1 193 ? 31.343 -5.549 4.794 1.00 45.09 193 ALA A O 1
ATOM 1486 N N . CYS A 1 194 ? 31.431 -7.096 3.173 1.00 38.81 194 CYS A N 1
ATOM 1487 C CA . CYS A 1 194 ? 30.317 -6.585 2.372 1.00 38.81 194 CYS A CA 1
ATOM 1488 C C . CYS A 1 194 ? 28.995 -7.320 2.666 1.00 38.81 194 CYS A C 1
ATOM 1490 O O . CYS A 1 194 ? 27.974 -7.009 2.049 1.00 38.81 194 CYS A O 1
ATOM 1492 N N . LEU A 1 195 ? 29.007 -8.311 3.566 1.00 42.75 195 LEU A N 1
ATOM 1493 C CA . LEU A 1 195 ? 27.811 -8.994 4.052 1.00 42.75 195 LEU A CA 1
ATOM 1494 C C . LEU A 1 195 ? 27.182 -8.182 5.202 1.00 42.75 195 LEU A C 1
ATOM 1496 O O . LEU A 1 195 ? 27.903 -7.508 5.939 1.00 42.75 195 LEU A O 1
ATOM 1500 N N . PRO A 1 196 ? 25.846 -8.199 5.366 1.00 38.00 196 PRO A N 1
ATOM 1501 C CA . PRO A 1 196 ? 25.192 -7.452 6.438 1.00 38.00 196 PRO A CA 1
ATOM 1502 C C . PRO A 1 196 ? 25.648 -7.936 7.831 1.00 38.00 196 PRO A C 1
ATOM 1504 O O . PRO A 1 196 ? 25.907 -9.131 7.998 1.00 38.00 196 PRO A O 1
ATOM 1507 N N . PRO A 1 197 ? 25.728 -7.036 8.833 1.00 34.84 197 PRO A N 1
ATOM 1508 C CA . PRO A 1 197 ? 26.174 -7.378 10.183 1.00 34.84 197 PRO A CA 1
ATOM 1509 C C . PRO A 1 197 ? 25.215 -8.355 10.885 1.00 34.84 197 PRO A C 1
ATOM 1511 O O . PRO A 1 197 ? 24.011 -8.353 10.639 1.00 34.84 197 PRO A O 1
ATOM 1514 N N . GLU A 1 198 ? 25.750 -9.181 11.791 1.00 35.41 198 GLU A N 1
ATOM 1515 C CA . GLU A 1 198 ? 24.991 -10.219 12.513 1.00 35.41 198 GLU A CA 1
ATOM 1516 C C . GLU A 1 198 ? 24.045 -9.687 13.608 1.00 35.41 198 GLU A C 1
ATOM 1518 O O . GLU A 1 198 ? 23.190 -10.438 14.077 1.00 35.41 198 GLU A O 1
ATOM 1523 N N . ILE A 1 199 ? 24.185 -8.426 14.036 1.00 33.34 199 ILE A N 1
ATOM 1524 C CA . ILE A 1 199 ? 23.477 -7.871 15.202 1.00 33.34 199 ILE A CA 1
ATOM 1525 C C . ILE A 1 199 ? 22.318 -6.970 14.756 1.00 33.34 199 ILE A C 1
ATOM 1527 O O . ILE A 1 199 ? 22.526 -5.974 14.063 1.00 33.34 199 ILE A O 1
ATOM 1531 N N . ASP A 1 200 ? 21.112 -7.336 15.192 1.00 36.84 200 ASP A N 1
ATOM 1532 C CA . ASP A 1 200 ? 19.836 -6.673 14.909 1.00 36.84 200 ASP A CA 1
ATOM 1533 C C . ASP A 1 200 ? 19.523 -5.583 15.960 1.00 36.84 200 ASP A C 1
ATOM 1535 O O . ASP A 1 200 ? 19.568 -5.880 17.159 1.00 36.84 200 ASP A O 1
ATOM 1539 N N . PRO A 1 201 ? 19.214 -4.333 15.562 1.00 33.31 201 PRO A N 1
ATOM 1540 C CA . PRO A 1 201 ? 18.764 -3.289 16.481 1.00 33.31 201 PRO A CA 1
ATOM 1541 C C . PRO A 1 201 ? 17.311 -3.452 16.975 1.00 33.31 201 PRO A C 1
ATOM 1543 O O . PRO A 1 201 ? 16.923 -2.683 17.853 1.00 33.31 201 PRO A O 1
ATOM 1546 N N . ASN A 1 202 ? 16.519 -4.415 16.470 1.00 34.25 202 ASN A N 1
ATOM 1547 C CA . ASN A 1 202 ? 15.141 -4.666 16.917 1.00 34.25 202 ASN A CA 1
ATOM 1548 C C . ASN A 1 202 ? 14.900 -6.165 17.248 1.00 34.25 202 ASN A C 1
ATOM 1550 O O . ASN A 1 202 ? 14.829 -7.003 16.352 1.00 34.25 202 ASN A O 1
ATOM 1554 N N . PRO A 1 203 ? 14.823 -6.566 18.530 1.00 30.19 203 PRO A N 1
ATOM 1555 C CA . PRO A 1 203 ? 14.875 -7.979 18.912 1.00 30.19 203 PRO A CA 1
ATOM 1556 C C . PRO A 1 203 ? 13.542 -8.722 18.683 1.00 30.19 203 PRO A C 1
ATOM 1558 O O . PRO A 1 203 ? 12.547 -8.425 19.339 1.00 30.19 203 PRO A O 1
ATOM 1561 N N . HIS A 1 204 ? 13.542 -9.771 17.845 1.00 44.03 204 HIS A N 1
ATOM 1562 C CA . HIS A 1 204 ? 12.399 -10.687 17.652 1.00 44.03 204 HIS A CA 1
ATOM 1563 C C . HIS A 1 204 ? 12.694 -12.150 18.059 1.00 44.03 204 HIS A C 1
ATOM 1565 O O . HIS A 1 204 ? 13.843 -12.605 18.065 1.00 44.03 204 HIS A O 1
ATOM 1571 N N . ILE A 1 205 ? 11.639 -12.910 18.402 1.00 38.22 205 ILE A N 1
ATOM 1572 C CA . ILE A 1 205 ? 11.718 -14.297 18.902 1.00 38.22 205 ILE A CA 1
ATOM 1573 C C . ILE A 1 205 ? 12.057 -15.270 17.760 1.00 38.22 205 ILE A C 1
ATOM 1575 O O . ILE A 1 205 ? 11.391 -15.354 16.731 1.00 38.22 205 ILE A O 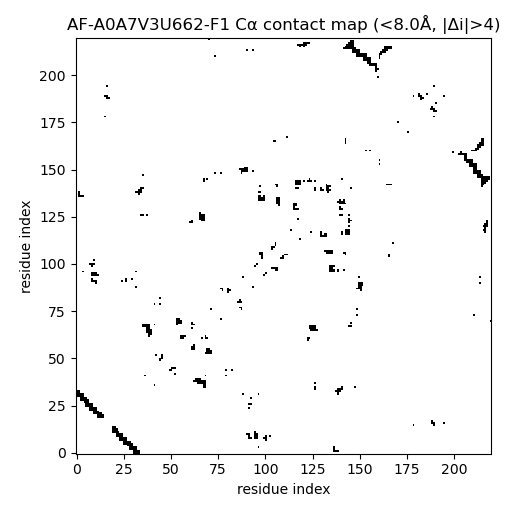1
ATOM 1579 N N . LYS A 1 206 ? 13.123 -16.049 17.948 1.00 37.16 206 LYS A N 1
ATOM 1580 C CA . LYS A 1 206 ? 13.623 -17.024 16.971 1.00 37.16 206 LYS A CA 1
ATOM 1581 C C . LYS A 1 206 ? 12.641 -18.190 16.774 1.00 37.16 206 LYS A C 1
ATOM 1583 O O . LYS A 1 206 ? 12.415 -18.954 17.706 1.00 37.16 206 LYS A O 1
ATOM 1588 N N . GLY A 1 207 ? 12.202 -18.415 15.533 1.00 32.69 207 GLY A N 1
ATOM 1589 C CA . GLY A 1 207 ? 11.470 -19.624 15.120 1.00 32.69 207 GLY A CA 1
ATOM 1590 C C . GLY A 1 207 ? 9.958 -19.467 14.948 1.00 32.69 207 GLY A C 1
ATOM 1591 O O . GLY A 1 207 ? 9.323 -20.422 14.509 1.00 32.69 207 GLY A O 1
ATOM 1592 N N . GLU A 1 208 ? 9.397 -18.292 15.228 1.00 35.91 208 GLU A N 1
ATOM 1593 C CA . GLU A 1 208 ? 7.983 -18.007 14.968 1.00 35.91 208 GLU A CA 1
ATOM 1594 C C . GLU A 1 208 ? 7.771 -17.469 13.539 1.00 35.91 208 GLU A C 1
ATOM 1596 O O . GLU A 1 208 ? 8.680 -16.841 12.975 1.00 35.91 208 GLU A O 1
ATOM 1601 N N . PRO A 1 209 ? 6.611 -17.757 12.911 1.00 38.94 209 PRO A N 1
ATOM 1602 C CA . PRO A 1 209 ? 6.211 -17.088 11.683 1.00 38.94 209 PRO A CA 1
ATOM 1603 C C . PRO A 1 209 ? 6.039 -15.597 11.975 1.00 38.94 209 PRO A C 1
ATOM 1605 O O . PRO A 1 209 ? 5.253 -15.207 12.831 1.00 38.94 209 PRO A O 1
ATOM 1608 N N . CYS A 1 210 ? 6.799 -14.771 11.273 1.00 42.75 210 CYS A N 1
ATOM 1609 C CA . CYS A 1 210 ? 6.709 -13.324 11.340 1.00 42.75 210 CYS A CA 1
ATOM 1610 C C . CYS A 1 210 ? 5.965 -12.820 10.107 1.00 42.75 210 CYS A C 1
ATOM 1612 O O . CYS A 1 210 ? 6.213 -13.264 8.977 1.00 42.75 210 CYS A O 1
ATOM 1614 N N . ALA A 1 211 ? 5.056 -11.884 10.332 1.00 47.09 211 ALA A N 1
ATOM 1615 C CA . ALA A 1 211 ? 4.454 -11.114 9.266 1.00 47.09 211 ALA A CA 1
ATOM 1616 C C . ALA A 1 211 ? 5.522 -10.290 8.534 1.00 47.09 211 ALA A C 1
ATOM 1618 O O . ALA A 1 211 ? 6.476 -9.804 9.148 1.00 47.09 211 ALA A O 1
ATOM 1619 N N . TYR A 1 212 ? 5.387 -10.175 7.215 1.00 56.41 212 TYR A N 1
ATOM 1620 C CA . TYR A 1 212 ? 6.360 -9.510 6.357 1.00 56.41 212 TYR A CA 1
ATOM 1621 C C . TYR A 1 212 ? 5.849 -8.133 5.905 1.00 56.41 212 TYR A C 1
ATOM 1623 O O . TYR A 1 212 ? 4.660 -7.966 5.624 1.00 56.41 212 TYR A O 1
ATOM 1631 N N . ILE A 1 213 ? 6.754 -7.152 5.834 1.00 51.41 213 ILE A N 1
ATOM 1632 C CA . ILE A 1 213 ? 6.457 -5.762 5.472 1.00 51.41 213 ILE A CA 1
ATOM 1633 C C . ILE A 1 213 ? 7.303 -5.347 4.257 1.00 51.41 213 ILE A C 1
ATOM 1635 O O . ILE A 1 213 ? 8.504 -5.619 4.225 1.00 51.41 213 ILE A O 1
ATOM 1639 N N . LYS A 1 214 ? 6.691 -4.665 3.280 1.00 59.41 214 LYS A N 1
ATOM 1640 C CA . LYS A 1 214 ? 7.339 -3.990 2.144 1.00 59.41 214 LYS A CA 1
ATOM 1641 C C . LYS A 1 214 ? 7.282 -2.464 2.311 1.00 59.41 214 LYS A C 1
ATOM 1643 O O . LYS A 1 214 ? 6.276 -1.943 2.753 1.00 59.41 214 LYS A O 1
ATOM 1648 N N . GLY A 1 215 ? 8.336 -1.739 1.932 1.00 52.47 215 GLY A N 1
ATOM 1649 C CA . GLY A 1 215 ? 8.390 -0.267 2.029 1.00 52.47 215 GLY A CA 1
ATOM 1650 C C . GLY A 1 215 ? 9.723 0.236 2.593 1.00 52.47 215 GLY A C 1
ATOM 1651 O O . GLY A 1 215 ? 10.505 -0.546 3.136 1.00 52.47 215 GLY A O 1
ATOM 1652 N N . ASN A 1 216 ? 10.046 1.520 2.402 1.00 51.06 216 ASN A N 1
ATOM 1653 C CA . ASN A 1 216 ? 11.380 2.074 2.713 1.00 51.06 216 ASN A CA 1
ATOM 1654 C C . ASN A 1 216 ? 11.431 3.117 3.829 1.00 51.06 216 ASN A C 1
ATOM 1656 O O . ASN A 1 216 ? 12.481 3.739 4.034 1.00 51.06 216 ASN A O 1
ATOM 1660 N N . SER A 1 217 ? 10.348 3.341 4.558 1.00 50.47 217 SER A N 1
ATOM 1661 C CA . SER A 1 217 ? 10.307 4.431 5.527 1.00 50.47 217 SER A CA 1
ATOM 1662 C C . SER A 1 217 ? 9.398 4.134 6.707 1.00 50.47 217 SER A C 1
ATOM 1664 O O . SER A 1 217 ? 8.443 3.380 6.587 1.00 50.47 217 SER A O 1
ATOM 1666 N N . TRP A 1 218 ? 9.788 4.754 7.825 1.00 36.50 218 TRP A N 1
ATOM 1667 C CA . TRP A 1 218 ? 9.160 4.787 9.144 1.00 36.50 218 TRP A CA 1
ATOM 1668 C C . TRP A 1 218 ? 8.605 3.439 9.651 1.00 36.50 218 TRP A C 1
ATOM 1670 O O . TRP A 1 218 ? 7.521 3.000 9.283 1.00 36.50 218 TRP A O 1
ATOM 1680 N N . ASN A 1 219 ? 9.367 2.802 10.548 1.00 38.03 219 ASN A N 1
ATOM 1681 C CA . ASN A 1 219 ? 8.998 1.569 11.257 1.00 38.03 219 ASN A CA 1
ATOM 1682 C C . ASN A 1 219 ? 8.717 1.859 12.743 1.00 38.03 219 ASN A C 1
ATOM 1684 O O . ASN A 1 219 ? 9.266 1.159 13.595 1.00 38.03 219 ASN A O 1
ATOM 1688 N N . GLY A 1 220 ? 8.007 2.953 13.041 1.00 30.30 220 GLY A N 1
ATOM 1689 C CA . GLY A 1 220 ? 7.719 3.344 14.425 1.00 30.30 220 GLY A CA 1
ATOM 1690 C C . GLY A 1 220 ? 7.024 2.245 15.214 1.00 30.30 220 GLY A C 1
ATOM 1691 O O . GLY A 1 220 ? 6.129 1.583 14.638 1.00 30.30 220 GLY A O 1
#

Secondary structure (DSSP, 8-state):
-EEE--EEEEES---TTSSS-PEEEEE--EEE-SSPPBHHHHHHHHHHH-PPPPTTTT-TTT--TTSBP-S--HHHHHHHHHHTT--PPPHHHHHHHHHTTTT-SBTTBSS--GGGS--S--S---TTS-TT-B-TTS-BSTTSSS-EEEEEEEE-TTS-----SS-GGG--HHHHHHHHHHHHHTTT---GGGSPPS--SS---TTSEEEEEE-SS---

Nearest PDB structures (foldseek):
  6vqp-assembly1_A  TM=8.319E-01  e=1.951E-10  Micromonospora echinospora
  1y4j-assembly1_A  TM=7.766E-01  e=3.254E-10  Homo sapiens
  1y4j-assembly1_B  TM=7.581E-01  e=8.492E-10  Homo sapiens
  1y1j-assembly1_X  TM=7.460E-01  e=1.329E-09  Homo sapiens
  1z70-assembly1_X  TM=7.451E-01  e=1.950E-09  Homo sapiens

pLDDT: mean 73.96, std 22.92, range [30.19, 98.62]

Solvent-accessible surface area (backbone atoms only — not comparable to full-atom values): 12595 Å² total; per-residue (Å²): 105,28,70,42,83,45,44,77,24,49,38,75,54,75,46,86,79,68,82,52,55,59,42,79,46,76,44,70,67,47,72,44,63,34,48,70,64,22,29,47,61,51,50,50,48,26,72,75,70,70,50,81,74,43,75,41,64,86,37,74,80,54,43,40,57,56,15,43,57,52,53,65,54,68,69,54,51,45,50,52,23,48,73,73,75,50,65,55,47,42,60,51,55,47,44,23,47,28,34,43,76,82,74,39,66,39,40,69,32,73,76,90,57,75,87,27,37,52,52,85,50,55,78,58,52,46,68,73,74,44,79,58,26,30,14,82,50,60,29,33,50,65,58,5,36,47,57,40,72,33,62,47,64,45,68,18,83,81,30,60,70,78,59,67,26,69,51,65,92,82,60,49,73,67,57,54,50,53,51,52,53,48,17,63,74,47,82,72,41,66,61,74,89,79,51,84,77,94,77,72,98,69,92,53,73,69,67,46,76,36,69,34,48,43,20,44,13,42,88,118